Protein AF-A0AAN7K7Y9-F1 (afdb_monomer_lite)

pLDDT: mean 80.51, std 16.88, range [36.09, 97.62]

InterPro domains:
  IPR011989 Armadillo-like helical [G3DSA:1.25.10.10] (48-247)
  IPR016024 Armadillo-type fold [SSF48371] (48-219)

Organism: NCBI:txid236973

Secondary structure (DSSP, 8-state):
-PPPPPPPPP---HHHHHHHHHHHHHHH-HHHHHHHHHHHHHHTTS---SSTHHHHHHHHHHHHHHHHHHHHHHTTS--TTHHHHHHHHHHHHHH-HHHHHHHHHHHSTTHHHHHHHHHHHHHSTTSSS----HHHHHHHHHHHHHHHHHHHHTT----HHHHHHHHHHHHHHHHHHHHHHHHHTTS------------------------------PPPHHHHHHHHHHHHHHHHTT-------GGGGS-PPP-GGGGG--HHHHHHHHHHHTHIIIIIT----HHHHHHHHHH-GGGGGGTSPP-

Structure (mmCIF, N/CA/C/O backbone):
data_AF-A0AAN7K7Y9-F1
#
_entry.id   AF-A0AAN7K7Y9-F1
#
loop_
_atom_site.group_PDB
_atom_site.id
_atom_site.type_symbol
_atom_site.label_atom_id
_atom_site.label_alt_id
_atom_site.label_comp_id
_atom_site.label_asym_id
_atom_site.label_entity_id
_atom_site.label_seq_id
_atom_site.pdbx_PDB_ins_code
_atom_site.Cartn_x
_atom_site.Cartn_y
_atom_site.Cartn_z
_atom_site.occupancy
_atom_site.B_iso_or_equiv
_atom_site.auth_seq_id
_atom_site.auth_comp_id
_atom_site.auth_asym_id
_atom_site.auth_atom_id
_atom_site.pdbx_PDB_model_num
ATOM 1 N N . MET A 1 1 ? 9.671 -6.191 -57.506 1.00 52.69 1 MET A N 1
ATOM 2 C CA . MET A 1 1 ? 8.490 -5.831 -56.696 1.00 52.69 1 MET A CA 1
ATOM 3 C C . MET A 1 1 ? 8.996 -5.012 -55.524 1.00 52.69 1 MET A C 1
ATOM 5 O O . MET A 1 1 ? 9.845 -5.508 -54.799 1.00 52.69 1 MET A O 1
ATOM 9 N N . SER A 1 2 ? 8.591 -3.748 -55.414 1.00 58.75 2 SER A N 1
ATOM 10 C CA . SER A 1 2 ? 8.915 -2.896 -54.264 1.00 58.75 2 SER A CA 1
ATOM 11 C C . SER A 1 2 ? 8.107 -3.363 -53.056 1.00 58.75 2 SER A C 1
ATOM 13 O O . SER A 1 2 ? 6.899 -3.568 -53.189 1.00 58.75 2 SER A O 1
ATOM 15 N N . SER A 1 3 ? 8.762 -3.555 -51.909 1.00 60.03 3 SER A N 1
ATOM 16 C CA . SER A 1 3 ? 8.079 -3.892 -50.657 1.00 60.03 3 SER A CA 1
ATOM 17 C C . SER A 1 3 ? 6.983 -2.866 -50.351 1.00 60.03 3 SER A C 1
ATOM 19 O O . SER A 1 3 ? 7.180 -1.678 -50.629 1.00 60.03 3 SER A O 1
ATOM 21 N N . PRO A 1 4 ? 5.833 -3.299 -49.805 1.00 69.12 4 PRO A N 1
ATOM 22 C CA . PRO A 1 4 ? 4.797 -2.370 -49.388 1.00 69.12 4 PRO A CA 1
ATOM 23 C C . PRO A 1 4 ? 5.375 -1.402 -48.343 1.00 69.12 4 PRO A C 1
ATOM 25 O O . PRO A 1 4 ? 6.224 -1.812 -47.543 1.00 69.12 4 PRO A O 1
ATOM 28 N N . PRO A 1 5 ? 4.960 -0.122 -48.360 1.00 71.38 5 PRO A N 1
ATOM 29 C CA . PRO A 1 5 ? 5.408 0.840 -47.366 1.00 71.38 5 PRO A CA 1
ATOM 30 C C . PRO A 1 5 ? 5.058 0.315 -45.974 1.00 71.38 5 PRO A C 1
ATOM 32 O O . PRO A 1 5 ? 3.972 -0.233 -45.767 1.00 71.38 5 PRO A O 1
ATOM 35 N N . ALA A 1 6 ? 6.000 0.455 -45.040 1.00 68.38 6 ALA A N 1
ATOM 36 C CA . ALA A 1 6 ? 5.774 0.075 -43.655 1.00 68.38 6 ALA A CA 1
ATOM 37 C C . ALA A 1 6 ? 4.497 0.767 -43.140 1.00 68.38 6 ALA A C 1
ATOM 39 O O . ALA A 1 6 ? 4.277 1.941 -43.464 1.00 68.38 6 ALA A O 1
ATOM 40 N N . PRO A 1 7 ? 3.638 0.058 -42.385 1.00 68.69 7 PRO A N 1
ATOM 41 C CA . PRO A 1 7 ? 2.438 0.663 -41.828 1.00 68.69 7 PRO A CA 1
ATOM 42 C C . PRO A 1 7 ? 2.821 1.889 -40.984 1.00 68.69 7 PRO A C 1
ATOM 44 O O . PRO A 1 7 ? 3.873 1.877 -40.337 1.00 68.69 7 PRO A O 1
ATOM 47 N N . PRO A 1 8 ? 2.006 2.959 -40.997 1.00 65.94 8 PRO A N 1
ATOM 48 C CA . PRO A 1 8 ? 2.291 4.149 -40.212 1.00 65.94 8 PRO A CA 1
ATOM 49 C C . PRO A 1 8 ? 2.386 3.763 -38.735 1.00 65.94 8 PRO A C 1
ATOM 51 O O . PRO A 1 8 ? 1.462 3.162 -38.185 1.00 65.94 8 PRO A O 1
ATOM 54 N N . VAL A 1 9 ? 3.516 4.095 -38.109 1.00 59.56 9 VAL A N 1
ATOM 55 C CA . VAL A 1 9 ? 3.714 3.885 -36.673 1.00 59.56 9 VAL A CA 1
ATOM 56 C C . VAL A 1 9 ? 2.636 4.691 -35.939 1.00 59.56 9 VAL A C 1
ATOM 58 O O . VAL A 1 9 ? 2.501 5.891 -36.217 1.00 59.56 9 VAL A O 1
ATOM 61 N N . PRO A 1 10 ? 1.839 4.070 -35.049 1.00 60.28 10 PRO A N 1
ATOM 62 C CA . PRO A 1 10 ? 0.875 4.797 -34.238 1.00 60.28 10 PRO A CA 1
ATOM 63 C C . PRO A 1 10 ? 1.584 5.943 -33.516 1.00 60.28 10 PRO A C 1
ATOM 65 O O . PRO A 1 10 ? 2.658 5.750 -32.946 1.00 60.28 10 PRO A O 1
ATOM 68 N N . ARG A 1 11 ? 1.010 7.148 -33.560 1.00 63.00 11 ARG A N 1
ATOM 69 C CA . ARG A 1 11 ? 1.542 8.283 -32.802 1.00 63.00 11 ARG A CA 1
ATOM 70 C C . ARG A 1 11 ? 1.239 8.046 -31.325 1.00 63.00 11 ARG A C 1
ATOM 72 O O . ARG A 1 11 ? 0.166 8.409 -30.860 1.00 63.00 11 ARG A O 1
ATOM 79 N N . VAL A 1 12 ? 2.166 7.393 -30.635 1.00 66.19 12 VAL A N 1
ATOM 80 C CA . VAL A 1 12 ? 2.152 7.237 -29.177 1.00 66.19 12 VAL A CA 1
ATOM 81 C C . VAL A 1 12 ? 2.257 8.635 -28.568 1.00 66.19 12 VAL A C 1
ATOM 83 O O . VAL A 1 12 ? 3.095 9.434 -28.999 1.00 66.19 12 VAL A O 1
ATOM 86 N N . SER A 1 13 ? 1.379 8.971 -27.621 1.00 78.56 13 SER A N 1
ATOM 87 C CA . SER A 1 13 ? 1.491 10.256 -26.924 1.00 78.56 13 SER A CA 1
ATOM 88 C C . SER A 1 13 ? 2.769 10.274 -26.078 1.00 78.56 13 SER A C 1
ATOM 90 O O . SER A 1 13 ? 3.260 9.227 -25.664 1.00 78.56 13 SER A O 1
ATOM 92 N N . ILE A 1 14 ? 3.325 11.455 -25.791 1.00 82.62 14 ILE A N 1
ATOM 93 C CA . ILE A 1 14 ? 4.521 11.563 -24.929 1.00 82.62 14 ILE A CA 1
ATOM 94 C C . ILE A 1 14 ? 4.261 10.882 -23.577 1.00 82.62 14 ILE A C 1
ATOM 96 O O . ILE A 1 14 ? 5.102 10.142 -23.079 1.00 82.62 14 ILE A O 1
ATOM 100 N N . ILE A 1 15 ? 3.057 11.070 -23.036 1.00 81.19 15 ILE A N 1
ATOM 101 C CA . ILE A 1 15 ? 2.604 10.488 -21.772 1.00 81.19 15 ILE A CA 1
ATOM 102 C C . ILE A 1 15 ? 2.573 8.956 -21.858 1.00 81.19 15 ILE A C 1
ATOM 104 O O . ILE A 1 15 ? 3.110 8.275 -20.987 1.00 81.19 15 ILE A O 1
ATOM 108 N N . GLU A 1 16 ? 2.009 8.398 -22.930 1.00 82.12 16 GLU A N 1
ATOM 109 C CA . GLU A 1 16 ? 1.993 6.951 -23.171 1.00 82.12 16 GLU A CA 1
ATOM 110 C C . GLU A 1 16 ? 3.415 6.385 -23.317 1.00 82.12 16 GLU A C 1
ATOM 112 O O . GLU A 1 16 ? 3.715 5.337 -22.748 1.00 82.12 16 GLU A O 1
ATOM 117 N N . GLY A 1 17 ? 4.313 7.113 -23.989 1.00 86.19 17 GLY A N 1
ATOM 118 C CA . GLY A 1 17 ? 5.729 6.761 -24.101 1.00 86.19 17 GLY A CA 1
ATOM 119 C C . GLY A 1 17 ? 6.448 6.733 -22.750 1.00 86.19 17 GLY A C 1
ATOM 120 O O . GLY A 1 17 ? 7.162 5.774 -22.463 1.00 86.19 17 GLY A O 1
ATOM 121 N N . ILE A 1 18 ? 6.212 7.730 -21.889 1.00 89.31 18 ILE A N 1
ATOM 122 C CA . ILE A 1 18 ? 6.753 7.767 -20.520 1.00 89.31 18 ILE A CA 1
ATOM 123 C C . ILE A 1 18 ? 6.202 6.599 -19.695 1.00 89.31 18 ILE A C 1
ATOM 125 O O . ILE A 1 18 ? 6.961 5.899 -19.030 1.00 89.31 18 ILE A O 1
ATOM 129 N N . GLY A 1 19 ? 4.894 6.339 -19.769 1.00 89.62 19 GLY A N 1
ATOM 130 C CA . GLY A 1 19 ? 4.276 5.220 -19.054 1.00 89.62 19 GLY A CA 1
ATOM 131 C C . GLY A 1 19 ? 4.830 3.859 -19.489 1.00 89.62 19 GLY A C 1
ATOM 132 O O . GLY A 1 19 ? 5.089 2.997 -18.648 1.00 89.62 19 GLY A O 1
ATOM 133 N N . ALA A 1 20 ? 5.072 3.673 -20.789 1.00 90.44 20 ALA A N 1
ATOM 134 C CA . ALA A 1 20 ? 5.718 2.472 -21.311 1.00 90.44 20 ALA A CA 1
ATOM 135 C C . ALA A 1 20 ? 7.169 2.350 -20.822 1.00 90.44 20 ALA A C 1
ATOM 137 O O . ALA A 1 20 ? 7.558 1.285 -20.351 1.00 90.44 20 ALA A O 1
ATOM 138 N N . PHE A 1 21 ? 7.939 3.442 -20.864 1.00 92.88 21 PHE A N 1
ATOM 139 C CA . PHE A 1 21 ? 9.317 3.479 -20.374 1.00 92.88 21 PHE A CA 1
ATOM 140 C C . PHE A 1 21 ? 9.415 3.102 -18.889 1.00 92.88 21 PHE A C 1
ATOM 142 O O . PHE A 1 21 ? 10.194 2.225 -18.533 1.00 92.88 21 PHE A O 1
ATOM 149 N N . ILE A 1 22 ? 8.583 3.703 -18.033 1.00 93.69 22 ILE A N 1
ATOM 150 C CA . ILE A 1 22 ? 8.558 3.409 -16.593 1.00 93.69 22 ILE A CA 1
ATOM 151 C C . ILE A 1 22 ? 8.106 1.969 -16.323 1.00 93.69 22 ILE A C 1
ATOM 153 O O . ILE A 1 22 ? 8.694 1.290 -15.485 1.00 93.69 22 ILE A O 1
ATOM 157 N N . SER A 1 23 ? 7.107 1.466 -17.054 1.00 93.75 23 SER A N 1
ATOM 158 C CA . SER A 1 23 ? 6.674 0.067 -16.920 1.00 93.75 23 SER A CA 1
ATOM 159 C C . SER A 1 23 ? 7.793 -0.911 -17.293 1.00 93.75 23 SER A C 1
ATOM 161 O O . SER A 1 23 ? 8.007 -1.892 -16.585 1.00 93.75 23 SER A O 1
ATOM 163 N N . GLU A 1 24 ? 8.534 -0.637 -18.369 1.00 93.50 24 GLU A N 1
ATOM 164 C CA . GLU A 1 24 ? 9.671 -1.465 -18.786 1.00 93.50 24 GLU A CA 1
ATOM 165 C C . GLU A 1 24 ? 10.832 -1.373 -17.785 1.00 93.50 24 GLU A C 1
ATOM 167 O O . GLU A 1 24 ? 11.446 -2.389 -17.464 1.00 93.50 24 GLU A O 1
ATOM 172 N N . ALA A 1 25 ? 11.092 -0.179 -17.239 1.00 92.88 25 ALA A N 1
ATOM 173 C CA . ALA A 1 25 ? 12.080 0.040 -16.183 1.00 92.88 25 ALA A CA 1
ATOM 174 C C . ALA A 1 25 ? 11.793 -0.832 -14.951 1.00 92.88 25 ALA A C 1
ATOM 176 O O . ALA A 1 25 ? 12.682 -1.534 -14.473 1.00 92.88 25 ALA A O 1
ATOM 177 N N . ILE A 1 26 ? 10.537 -0.856 -14.493 1.00 93.88 26 ILE A N 1
ATOM 178 C CA . ILE A 1 26 ? 10.091 -1.711 -13.382 1.00 93.88 26 ILE A CA 1
ATOM 179 C C . ILE A 1 26 ? 10.240 -3.201 -13.724 1.00 93.88 26 ILE A C 1
ATOM 181 O O . ILE A 1 26 ? 10.622 -3.996 -12.867 1.00 93.88 26 ILE A O 1
ATOM 185 N N . ALA A 1 27 ? 9.912 -3.596 -14.956 1.00 90.75 27 ALA A N 1
ATOM 186 C CA . ALA A 1 27 ? 9.897 -5.001 -15.349 1.00 90.75 27 ALA A CA 1
ATOM 187 C C . ALA A 1 27 ? 11.304 -5.590 -15.541 1.00 90.75 27 ALA A C 1
ATOM 189 O O . ALA A 1 27 ? 11.549 -6.714 -15.112 1.00 90.75 27 ALA A O 1
ATOM 190 N N . GLN A 1 28 ? 12.219 -4.852 -16.176 1.00 86.50 28 GLN A N 1
ATOM 191 C CA . GLN A 1 28 ? 13.482 -5.416 -16.673 1.00 86.50 28 GLN A CA 1
ATOM 192 C C . GLN A 1 28 ? 14.741 -4.900 -15.980 1.00 86.50 28 GLN A C 1
ATOM 194 O O . GLN A 1 28 ? 15.791 -5.526 -16.114 1.00 86.50 28 GLN A O 1
ATOM 199 N N . TYR A 1 29 ? 14.680 -3.759 -15.288 1.00 85.56 29 TYR A N 1
ATOM 200 C CA . TYR A 1 29 ? 15.875 -3.064 -14.806 1.00 85.56 29 TYR A CA 1
ATOM 201 C C . TYR A 1 29 ? 15.850 -2.967 -13.273 1.00 85.56 29 TYR A C 1
ATOM 203 O O . TYR A 1 29 ? 15.291 -2.014 -12.722 1.00 85.56 29 TYR A O 1
ATOM 211 N N . PRO A 1 30 ? 16.458 -3.937 -12.556 1.00 78.88 30 PRO A N 1
ATOM 212 C CA . PRO A 1 30 ? 16.450 -3.978 -11.093 1.00 78.88 30 PRO A CA 1
ATOM 213 C C . PRO A 1 30 ? 16.964 -2.682 -10.454 1.00 78.88 30 PRO A C 1
ATOM 215 O O . PRO A 1 30 ? 16.344 -2.185 -9.519 1.00 78.88 30 PRO A O 1
ATOM 218 N N . SER A 1 31 ? 18.036 -2.106 -11.008 1.00 80.06 31 SER A N 1
ATOM 219 C CA . SER A 1 31 ? 18.648 -0.859 -10.532 1.00 80.06 31 SER A CA 1
ATOM 220 C C . SER A 1 31 ? 17.727 0.356 -10.672 1.00 80.06 31 SER A C 1
ATOM 222 O O . SER A 1 31 ? 17.739 1.237 -9.826 1.00 80.06 31 SER A O 1
ATOM 224 N N . ALA A 1 32 ? 16.861 0.388 -11.688 1.00 85.94 32 ALA A N 1
ATOM 225 C CA . ALA A 1 32 ? 15.910 1.483 -11.896 1.00 85.94 32 ALA A CA 1
ATOM 226 C C . ALA A 1 32 ? 14.544 1.235 -11.233 1.00 85.94 32 ALA A C 1
ATOM 228 O O . ALA A 1 32 ? 13.697 2.129 -11.207 1.00 85.94 32 ALA A O 1
ATOM 229 N N . THR A 1 33 ? 14.296 0.026 -10.714 1.00 88.50 33 THR A N 1
ATOM 230 C CA . THR A 1 33 ? 12.965 -0.405 -10.256 1.00 88.50 33 THR A CA 1
ATOM 231 C C . THR A 1 33 ? 12.437 0.471 -9.126 1.00 88.50 33 THR A C 1
ATOM 233 O O . THR A 1 33 ? 11.259 0.836 -9.143 1.00 88.50 33 THR A O 1
ATOM 236 N N . ARG A 1 34 ? 13.290 0.829 -8.157 1.00 86.12 34 ARG A N 1
ATOM 237 C CA . ARG A 1 34 ? 12.913 1.690 -7.026 1.00 86.12 34 ARG A CA 1
ATOM 238 C C . ARG A 1 34 ? 12.416 3.044 -7.527 1.00 86.12 34 ARG A C 1
ATOM 240 O O . ARG A 1 34 ? 11.254 3.380 -7.313 1.00 86.12 34 ARG A O 1
ATOM 247 N N . ARG A 1 35 ? 13.261 3.765 -8.266 1.00 86.44 35 ARG A N 1
ATOM 248 C CA . ARG A 1 35 ? 12.951 5.095 -8.801 1.00 86.44 35 ARG A CA 1
ATOM 249 C C . ARG A 1 35 ? 11.746 5.084 -9.737 1.00 86.44 35 ARG A C 1
ATOM 251 O O . ARG A 1 35 ? 10.846 5.907 -9.600 1.00 86.44 35 ARG A O 1
ATOM 258 N N . ALA A 1 36 ? 11.682 4.106 -10.639 1.00 90.88 36 ALA A N 1
ATOM 259 C CA . ALA A 1 36 ? 10.560 3.953 -11.556 1.00 90.88 36 ALA A CA 1
ATOM 260 C C . ALA A 1 36 ? 9.235 3.705 -10.813 1.00 90.88 36 ALA A C 1
ATOM 262 O O . ALA A 1 36 ? 8.208 4.264 -11.196 1.00 90.88 36 ALA A O 1
ATOM 263 N N . SER A 1 37 ? 9.260 2.929 -9.724 1.00 89.62 37 SER A N 1
ATOM 264 C CA . SER A 1 37 ? 8.086 2.701 -8.873 1.00 89.62 37 SER A CA 1
ATOM 265 C C . SER A 1 37 ? 7.628 3.985 -8.178 1.00 89.62 37 SER A C 1
ATOM 267 O O . SER A 1 37 ? 6.434 4.275 -8.191 1.00 89.62 37 SER A O 1
ATOM 269 N N . SER A 1 38 ? 8.556 4.796 -7.660 1.00 85.00 38 SER A N 1
ATOM 270 C CA . SER A 1 38 ? 8.235 6.089 -7.037 1.00 85.00 38 SER A CA 1
ATOM 271 C C . SER A 1 38 ? 7.594 7.078 -8.022 1.00 85.00 38 SER A C 1
ATOM 273 O O . SER A 1 38 ? 6.726 7.860 -7.641 1.00 85.00 38 SER A O 1
ATOM 275 N N . CYS A 1 39 ? 7.939 7.018 -9.314 1.00 87.75 39 CYS A N 1
ATOM 276 C CA . CYS A 1 39 ? 7.324 7.871 -10.339 1.00 87.75 39 CYS A CA 1
ATOM 277 C C . CYS A 1 39 ? 5.860 7.511 -10.656 1.00 87.75 39 CYS A C 1
ATOM 279 O O . CYS A 1 39 ? 5.134 8.338 -11.215 1.00 87.75 39 CYS A O 1
ATOM 281 N N . VAL A 1 40 ? 5.402 6.295 -10.326 1.00 89.44 40 VAL A N 1
ATOM 282 C CA . VAL A 1 40 ? 4.030 5.843 -10.627 1.00 89.44 40 VAL A CA 1
ATOM 283 C C . VAL A 1 40 ? 2.995 6.751 -9.963 1.00 89.44 40 VAL A C 1
ATOM 285 O O . VAL A 1 40 ? 1.977 7.067 -10.579 1.00 89.44 40 VAL A O 1
ATOM 288 N N . HIS A 1 41 ? 3.270 7.210 -8.741 1.00 84.25 41 HIS A N 1
ATOM 289 C CA . HIS A 1 41 ? 2.378 8.071 -7.961 1.00 84.25 41 HIS A CA 1
ATOM 290 C C . HIS A 1 41 ? 2.047 9.375 -8.702 1.00 84.25 41 HIS A C 1
ATOM 292 O O . HIS A 1 41 ? 0.877 9.723 -8.862 1.00 84.25 41 HIS A O 1
ATOM 298 N N . MET A 1 42 ? 3.075 10.031 -9.243 1.00 80.94 42 MET A N 1
ATOM 299 C CA . MET A 1 42 ? 2.958 11.270 -10.010 1.00 80.94 42 MET A CA 1
ATOM 300 C C . MET A 1 42 ? 2.282 11.047 -11.371 1.00 80.94 42 MET A C 1
ATOM 302 O O . MET A 1 42 ? 1.386 11.797 -11.764 1.00 80.94 42 MET A O 1
ATOM 306 N N . LEU A 1 43 ? 2.678 9.997 -12.100 1.00 82.00 43 LEU A N 1
ATOM 307 C CA . LEU A 1 43 ? 2.201 9.758 -13.468 1.00 82.00 43 LEU A CA 1
ATOM 308 C C . LEU A 1 43 ? 0.730 9.356 -13.540 1.00 82.00 43 LEU A C 1
ATOM 310 O O . LEU A 1 43 ? 0.059 9.686 -14.516 1.00 82.00 43 LEU A O 1
ATOM 314 N N . LEU A 1 44 ? 0.210 8.695 -12.505 1.00 80.12 44 LEU A N 1
ATOM 315 C CA . LEU A 1 44 ? -1.217 8.386 -12.405 1.00 80.12 44 LEU A CA 1
ATOM 316 C C . LEU A 1 44 ? -2.101 9.632 -12.260 1.00 80.12 44 LEU A C 1
ATOM 318 O O . LEU A 1 44 ? -3.319 9.520 -12.399 1.00 80.12 44 LEU A O 1
ATOM 322 N N . TYR A 1 45 ? -1.508 10.800 -11.997 1.00 71.25 45 TYR A N 1
ATOM 323 C CA . TYR A 1 45 ? -2.230 12.027 -11.683 1.00 71.25 45 TYR A CA 1
ATOM 324 C C . TYR A 1 45 ? -1.973 13.198 -12.648 1.00 71.25 45 TYR A C 1
ATOM 326 O O . TYR A 1 45 ? -2.474 14.299 -12.417 1.00 71.25 45 TYR A O 1
ATOM 334 N N . MET A 1 46 ? -1.251 13.009 -13.758 1.00 66.81 46 MET A N 1
ATOM 335 C CA . MET A 1 46 ? -1.111 14.098 -14.734 1.00 66.81 46 MET A CA 1
ATOM 336 C C . MET A 1 46 ? -2.499 14.621 -15.177 1.00 66.81 46 MET A C 1
ATOM 338 O O . MET A 1 46 ? -3.361 13.803 -15.511 1.00 66.81 46 MET A O 1
ATOM 342 N N . PRO A 1 47 ? -2.757 15.951 -15.137 1.00 54.31 47 PRO A N 1
ATOM 343 C CA . PRO A 1 47 ? -4.088 16.505 -15.367 1.00 54.31 47 PRO A CA 1
ATOM 344 C C . PRO A 1 47 ? -4.660 16.053 -16.712 1.00 54.31 47 PRO A C 1
ATOM 346 O O . PRO A 1 47 ? -4.106 16.366 -17.762 1.00 54.31 47 PRO A O 1
ATOM 349 N N . ASN A 1 48 ? -5.782 15.333 -16.664 1.00 52.28 48 ASN A N 1
ATOM 350 C CA . ASN A 1 48 ? -6.485 14.848 -17.849 1.00 52.28 48 ASN A CA 1
ATOM 351 C C . ASN A 1 48 ? -7.136 16.027 -18.585 1.00 52.28 48 ASN A C 1
ATOM 353 O O . ASN A 1 48 ? -8.206 16.502 -18.188 1.00 52.28 48 ASN A O 1
ATOM 357 N N . TYR A 1 49 ? -6.531 16.480 -19.680 1.00 46.00 49 TYR A N 1
ATOM 358 C CA . TYR A 1 49 ? -7.149 17.449 -20.581 1.00 46.00 49 TYR A CA 1
ATOM 359 C C . TYR A 1 49 ? -7.874 16.684 -21.701 1.00 46.00 49 TYR A C 1
ATOM 361 O O . TYR A 1 49 ? -7.378 16.537 -22.812 1.00 46.00 49 TYR A O 1
ATOM 369 N N . GLY A 1 50 ? -9.095 16.205 -21.430 1.00 54.03 50 GLY A N 1
ATOM 370 C CA . GLY A 1 50 ? -9.969 15.591 -22.444 1.00 54.03 50 GLY A CA 1
ATOM 371 C C . GLY A 1 50 ? -10.057 14.064 -22.371 1.00 54.03 50 GLY A C 1
ATOM 372 O O . GLY A 1 50 ? -9.996 13.509 -21.281 1.00 54.03 50 GLY A O 1
ATOM 373 N N . SER A 1 51 ? -10.275 13.385 -23.511 1.00 47.38 51 SER A N 1
ATOM 374 C CA . SER A 1 51 ? -10.605 11.945 -23.687 1.00 47.38 51 SER A CA 1
ATOM 375 C C . SER A 1 51 ? -9.551 10.927 -23.184 1.00 47.38 51 SER A C 1
ATOM 377 O O . SER A 1 51 ? -9.470 9.802 -23.668 1.00 47.38 51 SER A O 1
ATOM 379 N N . GLU A 1 52 ? -8.743 11.322 -22.207 1.00 54.38 52 GLU A N 1
ATOM 380 C CA . GLU A 1 52 ? -7.565 10.669 -21.639 1.00 54.38 52 GLU A CA 1
ATOM 381 C C . GLU A 1 52 ? -7.884 9.787 -20.420 1.00 54.38 52 GLU A C 1
ATOM 383 O O . GLU A 1 52 ? -6.996 9.127 -19.885 1.00 54.38 52 GLU A O 1
ATOM 388 N N . SER A 1 53 ? -9.159 9.672 -20.020 1.00 61.06 53 SER A N 1
ATOM 389 C CA . SER A 1 53 ? -9.561 8.735 -18.955 1.00 61.06 53 SER A CA 1
ATOM 390 C C . SER A 1 53 ? -9.194 7.283 -19.300 1.00 61.06 53 SER A C 1
ATOM 392 O O . SER A 1 53 ? -8.861 6.504 -18.410 1.00 61.06 53 SER A O 1
ATOM 394 N N . GLU A 1 54 ? -9.197 6.909 -20.585 1.00 72.50 54 GLU A N 1
ATOM 395 C CA . GLU A 1 54 ? -8.713 5.596 -21.025 1.00 72.50 54 GLU A CA 1
ATOM 396 C C . GLU A 1 54 ? -7.191 5.454 -20.913 1.00 72.50 54 GLU A C 1
ATOM 398 O O . GLU A 1 54 ? -6.697 4.347 -20.692 1.00 72.50 54 GLU A O 1
ATOM 403 N N . LEU A 1 55 ? -6.439 6.546 -21.081 1.00 77.00 55 LEU A N 1
ATOM 404 C CA . LEU A 1 55 ? -4.980 6.531 -21.012 1.00 77.00 55 LEU A CA 1
ATOM 405 C C . LEU A 1 55 ? -4.516 6.292 -19.574 1.00 77.00 55 LEU A C 1
ATOM 407 O O . LEU A 1 55 ? -3.706 5.394 -19.353 1.00 77.00 55 LEU A O 1
ATOM 411 N N . GLY A 1 56 ? -5.100 7.002 -18.603 1.00 79.38 56 GLY A N 1
ATOM 412 C CA . GLY A 1 56 ? -4.798 6.800 -17.183 1.00 79.38 56 GLY A CA 1
ATOM 413 C C . GLY A 1 56 ? -5.088 5.368 -16.719 1.00 79.38 56 GLY A C 1
ATOM 414 O O . GLY A 1 56 ? -4.273 4.758 -16.027 1.00 79.38 56 GLY A O 1
ATOM 415 N N . VAL A 1 57 ? -6.201 4.778 -17.177 1.00 84.94 57 VAL A N 1
ATOM 416 C CA . VAL A 1 57 ? -6.501 3.358 -16.928 1.00 84.94 57 VAL A CA 1
ATOM 417 C C . VAL A 1 57 ? -5.435 2.464 -17.566 1.00 84.94 57 VAL A C 1
ATOM 419 O O . VAL A 1 57 ? -4.868 1.614 -16.886 1.00 84.94 57 VAL A O 1
ATOM 422 N N . LYS A 1 58 ? -5.119 2.642 -18.856 1.00 87.19 58 LYS A N 1
ATOM 423 C CA . LYS A 1 58 ? -4.119 1.813 -19.558 1.00 87.19 58 LYS A CA 1
ATOM 424 C C . LYS A 1 58 ? -2.750 1.865 -18.879 1.00 87.19 58 LYS A C 1
ATOM 426 O O . LYS A 1 58 ? -2.141 0.814 -18.692 1.00 87.19 58 LYS A O 1
ATOM 431 N N . GLN A 1 59 ? -2.301 3.052 -18.479 1.00 88.12 59 GLN A N 1
ATOM 432 C CA . GLN A 1 59 ? -1.034 3.243 -17.775 1.00 88.12 59 GLN A CA 1
ATOM 433 C C . GLN A 1 59 ? -1.045 2.588 -16.399 1.00 88.12 59 GLN A C 1
ATOM 435 O O . GLN A 1 59 ? -0.145 1.813 -16.098 1.00 88.12 59 GLN A O 1
ATOM 440 N N . SER A 1 60 ? -2.097 2.802 -15.604 1.00 90.12 60 SER A N 1
ATOM 441 C CA . SER A 1 60 ? -2.239 2.139 -14.306 1.00 90.12 60 SER A CA 1
ATOM 442 C C . SER A 1 60 ? -2.169 0.618 -14.418 1.00 90.12 60 SER A C 1
ATOM 444 O O . SER A 1 60 ? -1.491 -0.044 -13.633 1.00 90.12 60 SER A O 1
ATOM 446 N N . LEU A 1 61 ? -2.807 0.050 -15.441 1.00 92.00 61 LEU A N 1
ATOM 447 C CA . LEU A 1 61 ? -2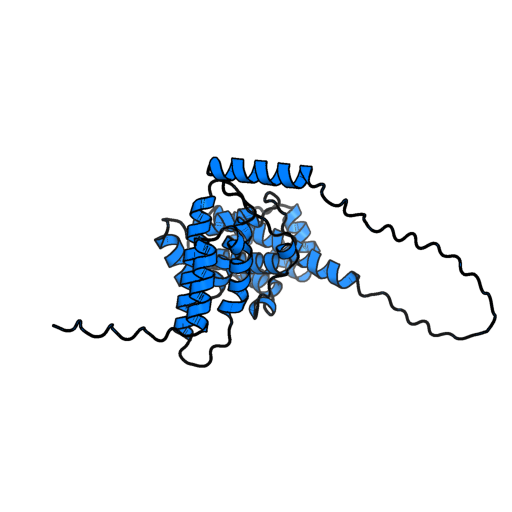.751 -1.385 -15.693 1.00 92.00 61 LEU A CA 1
ATOM 448 C C . LEU A 1 61 ? -1.373 -1.854 -16.169 1.00 92.00 61 LEU A C 1
ATOM 450 O O . LEU A 1 61 ? -0.983 -2.973 -15.838 1.00 92.00 61 LEU A O 1
ATOM 454 N N . ALA A 1 62 ? -0.639 -1.038 -16.927 1.00 93.56 62 ALA A N 1
ATOM 455 C CA . 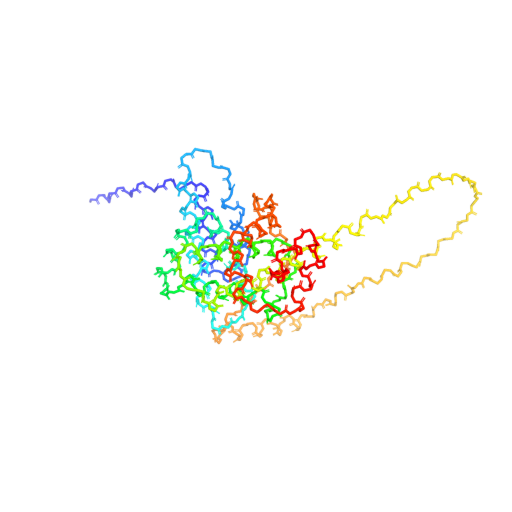ALA A 1 62 ? 0.731 -1.342 -17.335 1.00 93.56 62 ALA A CA 1
ATOM 456 C C . ALA A 1 62 ? 1.686 -1.340 -16.130 1.00 93.56 62 ALA A C 1
ATOM 458 O O . ALA A 1 62 ? 2.363 -2.344 -15.902 1.00 93.56 62 ALA A O 1
ATOM 459 N N . PHE A 1 63 ? 1.642 -0.293 -15.300 1.00 95.31 63 PHE A N 1
ATOM 460 C CA . PHE A 1 63 ? 2.431 -0.192 -14.070 1.00 95.31 63 PHE A CA 1
ATOM 461 C C . PHE A 1 63 ? 2.129 -1.340 -13.111 1.00 95.31 63 PHE A C 1
ATOM 463 O O . PHE A 1 63 ? 3.042 -2.010 -12.639 1.00 95.31 63 PHE A O 1
ATOM 470 N N . CYS A 1 64 ? 0.845 -1.623 -12.871 1.00 96.38 64 CYS A N 1
ATOM 471 C CA . CYS A 1 64 ? 0.436 -2.705 -11.985 1.00 96.38 64 CYS A CA 1
ATOM 472 C C . CYS A 1 64 ? 0.918 -4.075 -12.487 1.00 96.38 64 CYS A C 1
ATOM 474 O O . CYS A 1 64 ? 1.419 -4.872 -11.695 1.00 96.38 64 CYS A O 1
ATOM 476 N N . ARG A 1 65 ? 0.827 -4.345 -13.800 1.00 96.56 65 ARG A N 1
ATOM 477 C CA . ARG A 1 65 ? 1.362 -5.584 -14.392 1.00 96.56 65 ARG A CA 1
ATOM 478 C C . ARG A 1 65 ? 2.865 -5.696 -14.209 1.00 96.56 65 ARG A C 1
ATOM 480 O O . ARG A 1 65 ? 3.321 -6.753 -13.778 1.00 96.56 65 ARG A O 1
ATOM 487 N N . ALA A 1 66 ? 3.608 -4.645 -14.547 1.00 96.62 66 ALA A N 1
ATOM 488 C CA . ALA A 1 66 ? 5.060 -4.637 -14.434 1.00 96.62 66 ALA A CA 1
ATOM 489 C C . ALA A 1 66 ? 5.490 -4.863 -12.980 1.00 96.62 66 ALA A C 1
ATOM 491 O O . ALA A 1 66 ? 6.239 -5.796 -12.696 1.00 96.62 66 ALA A O 1
ATOM 492 N N . ALA A 1 67 ? 4.928 -4.085 -12.052 1.00 96.81 67 ALA A N 1
ATOM 493 C CA . ALA A 1 67 ? 5.273 -4.158 -10.641 1.00 96.81 67 ALA A CA 1
ATOM 494 C C . ALA A 1 67 ? 4.918 -5.514 -10.017 1.00 96.81 67 ALA A C 1
ATOM 496 O O . ALA A 1 67 ? 5.726 -6.088 -9.290 1.00 96.81 67 ALA A O 1
ATOM 497 N N . PHE A 1 68 ? 3.739 -6.066 -10.324 1.00 97.19 68 PHE A N 1
ATOM 498 C CA . PHE A 1 68 ? 3.336 -7.355 -9.762 1.00 97.19 68 PHE A CA 1
ATOM 499 C C . PHE A 1 68 ? 4.116 -8.528 -10.356 1.00 97.19 68 PHE A C 1
ATOM 501 O O . PHE A 1 68 ? 4.502 -9.426 -9.613 1.00 97.19 68 PHE A O 1
ATOM 508 N N . SER A 1 69 ? 4.398 -8.507 -11.662 1.00 94.94 69 SER A N 1
ATOM 509 C CA . SER A 1 69 ? 5.231 -9.542 -12.295 1.00 94.94 69 SER A CA 1
ATOM 510 C C . SER A 1 69 ? 6.632 -9.535 -11.688 1.00 94.94 69 SER A C 1
ATOM 512 O O . SER A 1 69 ? 7.139 -10.579 -11.286 1.00 94.94 69 SER A O 1
ATOM 514 N N . ARG A 1 70 ? 7.214 -8.342 -11.511 1.00 93.44 70 ARG A N 1
ATOM 515 C CA . ARG A 1 70 ? 8.525 -8.199 -10.880 1.00 93.44 70 ARG A CA 1
ATOM 516 C C . ARG A 1 70 ? 8.519 -8.658 -9.424 1.00 93.44 70 ARG A C 1
ATOM 518 O O . ARG A 1 70 ? 9.414 -9.387 -9.009 1.00 93.44 70 ARG A O 1
ATOM 525 N N . PHE A 1 71 ? 7.495 -8.282 -8.657 1.00 94.75 71 PHE A N 1
ATOM 526 C CA . PHE A 1 71 ? 7.314 -8.762 -7.288 1.00 94.75 71 PHE A CA 1
ATOM 527 C C . PHE A 1 71 ? 7.232 -10.295 -7.239 1.00 94.75 71 PHE A C 1
ATOM 529 O O . PHE A 1 71 ? 7.906 -10.914 -6.421 1.00 94.75 71 PHE A O 1
ATOM 536 N N . GLN A 1 72 ? 6.476 -10.919 -8.146 1.00 93.62 72 GLN A N 1
ATOM 537 C CA . GLN A 1 72 ? 6.320 -12.372 -8.217 1.00 93.62 72 GLN A CA 1
ATOM 538 C C . GLN A 1 72 ? 7.652 -13.101 -8.451 1.00 93.62 72 GLN A C 1
ATOM 540 O O . GLN A 1 72 ? 7.857 -14.181 -7.892 1.00 93.62 72 GLN A O 1
ATOM 545 N N . GLU A 1 73 ? 8.557 -12.523 -9.243 1.00 91.38 73 GLU A N 1
ATOM 546 C CA . GLU A 1 73 ? 9.897 -13.074 -9.488 1.00 91.38 73 GLU A CA 1
ATOM 547 C C . GLU A 1 73 ? 10.770 -13.071 -8.227 1.00 91.38 73 GLU A C 1
ATOM 549 O O . GLU A 1 73 ? 11.557 -13.993 -8.022 1.00 91.38 73 GLU A O 1
ATOM 554 N N . ILE A 1 74 ? 10.619 -12.059 -7.366 1.00 90.56 74 ILE A N 1
ATOM 555 C CA . ILE A 1 74 ? 11.459 -11.867 -6.172 1.00 90.56 74 ILE A CA 1
ATOM 556 C C . ILE A 1 74 ? 10.765 -12.257 -4.856 1.00 90.56 74 ILE A C 1
ATOM 558 O O . ILE A 1 74 ? 11.375 -12.183 -3.790 1.00 90.56 74 ILE A O 1
ATOM 562 N N . GLN A 1 75 ? 9.508 -12.711 -4.897 1.00 90.38 75 GLN A N 1
ATOM 563 C CA . GLN A 1 75 ? 8.681 -12.949 -3.703 1.00 90.38 75 GLN A CA 1
ATOM 564 C C . GLN A 1 75 ? 9.203 -14.053 -2.767 1.00 90.38 75 GLN A C 1
ATOM 566 O O . GLN A 1 75 ? 8.747 -14.175 -1.632 1.00 90.38 75 GLN A O 1
ATOM 571 N N . THR A 1 76 ? 10.130 -14.901 -3.221 1.00 87.56 76 THR A N 1
ATOM 572 C CA . THR A 1 76 ? 10.661 -16.002 -2.402 1.00 87.56 76 THR A CA 1
ATOM 573 C C . THR A 1 76 ? 11.539 -15.513 -1.257 1.00 87.56 76 THR A C 1
ATOM 575 O O . THR A 1 76 ? 11.731 -16.241 -0.285 1.00 87.56 76 THR A O 1
ATOM 578 N N . LYS A 1 77 ? 12.099 -14.303 -1.371 1.00 85.69 77 LYS A N 1
ATOM 579 C CA . LYS A 1 77 ? 12.954 -13.708 -0.348 1.00 85.69 77 LYS A CA 1
ATOM 580 C C . LYS A 1 77 ? 12.642 -12.214 -0.212 1.00 85.69 77 LYS A C 1
ATOM 582 O O . LYS A 1 77 ? 12.767 -11.504 -1.207 1.00 85.69 77 LYS A O 1
ATOM 587 N N . PRO A 1 78 ? 12.289 -11.733 0.994 1.00 83.69 78 PRO A N 1
ATOM 588 C CA . PRO A 1 78 ? 12.146 -10.306 1.258 1.00 83.69 78 PRO A CA 1
ATOM 589 C C . PRO A 1 78 ? 13.376 -9.525 0.803 1.00 83.69 78 PRO A C 1
ATOM 591 O O . PRO A 1 78 ? 14.508 -9.920 1.100 1.00 83.69 78 PRO A O 1
ATOM 594 N N . SER A 1 79 ? 13.144 -8.441 0.071 1.00 85.75 79 SER A N 1
ATOM 595 C CA . SER A 1 79 ? 14.188 -7.554 -0.431 1.00 85.75 79 SER A CA 1
ATOM 596 C C . SER A 1 79 ? 13.728 -6.101 -0.392 1.00 85.75 79 SER A C 1
ATOM 598 O O . SER A 1 79 ? 12.531 -5.830 -0.251 1.00 85.75 79 SER A O 1
ATOM 600 N N . THR A 1 80 ? 14.662 -5.159 -0.529 1.00 84.69 80 THR A N 1
ATOM 601 C CA . THR A 1 80 ? 14.353 -3.727 -0.397 1.00 84.69 80 THR A CA 1
ATOM 602 C C . THR A 1 80 ? 13.403 -3.240 -1.494 1.00 84.69 80 THR A C 1
ATOM 604 O O . THR A 1 80 ? 12.657 -2.284 -1.290 1.00 84.69 80 THR A O 1
ATOM 607 N N . LEU A 1 81 ? 13.354 -3.943 -2.633 1.00 88.00 81 LEU A N 1
ATOM 608 C CA . LEU A 1 81 ? 12.456 -3.650 -3.749 1.00 88.00 81 LEU A CA 1
ATOM 609 C C . LEU A 1 81 ? 10.990 -4.022 -3.489 1.00 88.00 81 LEU A C 1
ATOM 611 O O . LEU A 1 81 ? 10.112 -3.552 -4.213 1.00 88.00 81 LEU A O 1
ATOM 615 N N . TRP A 1 82 ? 10.681 -4.830 -2.469 1.00 92.19 82 TRP A N 1
ATOM 616 C CA . TRP A 1 82 ? 9.292 -5.213 -2.191 1.00 92.19 82 TRP A CA 1
ATOM 617 C C . TRP A 1 82 ? 8.424 -3.995 -1.891 1.00 92.19 82 TRP A C 1
ATOM 619 O O . TRP A 1 82 ? 7.356 -3.849 -2.479 1.00 92.19 82 TRP A O 1
ATOM 629 N N . ARG A 1 83 ? 8.884 -3.104 -1.006 1.00 91.81 83 ARG A N 1
ATOM 630 C CA . ARG A 1 83 ? 8.129 -1.902 -0.639 1.00 91.81 83 ARG A CA 1
ATOM 631 C C . ARG A 1 83 ? 7.792 -1.030 -1.859 1.00 91.81 83 ARG A C 1
ATOM 633 O O . ARG A 1 83 ? 6.599 -0.857 -2.098 1.00 91.81 83 ARG A O 1
ATOM 640 N N . PRO A 1 84 ? 8.755 -0.533 -2.663 1.00 91.81 84 PRO A N 1
ATOM 641 C CA . PRO A 1 84 ? 8.435 0.328 -3.801 1.00 91.81 84 PRO A CA 1
ATOM 642 C C . PRO A 1 84 ? 7.498 -0.350 -4.813 1.00 91.81 84 PRO A C 1
ATOM 644 O O . PRO A 1 84 ? 6.530 0.268 -5.252 1.00 91.81 84 PRO A O 1
ATOM 647 N N . LEU A 1 85 ? 7.692 -1.640 -5.114 1.00 95.00 85 LEU A N 1
ATOM 648 C CA . LEU A 1 85 ? 6.804 -2.383 -6.018 1.00 95.00 85 LEU A CA 1
ATOM 649 C C . LEU A 1 85 ? 5.366 -2.473 -5.480 1.00 95.00 85 LEU A C 1
ATOM 651 O O . LEU A 1 85 ? 4.400 -2.221 -6.204 1.00 95.00 85 LEU A O 1
ATOM 655 N N . LEU A 1 86 ? 5.208 -2.821 -4.200 1.00 96.31 86 LEU A N 1
ATOM 656 C CA . LEU A 1 86 ? 3.896 -2.959 -3.564 1.00 96.31 86 LEU A CA 1
ATOM 657 C C . LEU A 1 86 ? 3.182 -1.608 -3.419 1.00 96.31 86 LEU A C 1
ATOM 659 O O . LEU A 1 86 ? 1.955 -1.557 -3.557 1.00 96.31 86 LEU A O 1
ATOM 663 N N . LEU A 1 87 ? 3.920 -0.517 -3.192 1.00 94.88 87 LEU A N 1
ATOM 664 C CA . LEU A 1 87 ? 3.378 0.843 -3.152 1.00 94.88 87 LEU A CA 1
ATOM 665 C C . LEU A 1 87 ? 2.968 1.346 -4.542 1.00 94.88 87 LEU A C 1
ATOM 667 O O . LEU A 1 87 ? 1.885 1.916 -4.679 1.00 94.88 87 LEU A O 1
ATOM 671 N N . ALA A 1 88 ? 3.732 1.044 -5.596 1.00 95.25 88 ALA A N 1
ATOM 672 C CA . ALA A 1 88 ? 3.327 1.346 -6.971 1.00 95.25 88 ALA A CA 1
ATOM 673 C C . ALA A 1 88 ? 1.998 0.657 -7.343 1.00 95.25 88 ALA A C 1
ATOM 675 O O . ALA A 1 88 ? 1.089 1.284 -7.902 1.00 95.25 88 ALA A O 1
ATOM 676 N N . ILE A 1 89 ? 1.835 -0.621 -6.969 1.00 97.12 89 ILE A N 1
ATOM 677 C CA . ILE A 1 89 ? 0.557 -1.340 -7.117 1.00 97.12 89 ILE A CA 1
ATOM 678 C C . ILE A 1 89 ? -0.536 -0.674 -6.272 1.00 97.12 89 ILE A C 1
ATOM 680 O O . ILE A 1 89 ? -1.663 -0.527 -6.746 1.00 97.12 89 ILE A O 1
ATOM 684 N N . SER A 1 90 ? -0.212 -0.237 -5.052 1.00 96.50 90 SER A N 1
ATOM 685 C CA . SER A 1 90 ? -1.157 0.436 -4.153 1.00 96.50 90 SER A CA 1
ATOM 686 C C . SER A 1 90 ? -1.734 1.706 -4.770 1.00 96.50 90 SER A C 1
ATOM 688 O O . SER A 1 90 ? -2.946 1.901 -4.732 1.00 96.50 90 SER A O 1
ATOM 690 N N . SER A 1 91 ? -0.920 2.532 -5.424 1.00 94.12 91 SER A N 1
ATOM 691 C CA . SER A 1 91 ? -1.435 3.725 -6.107 1.00 94.12 91 SER A CA 1
ATOM 692 C C . SER A 1 91 ? -2.298 3.405 -7.313 1.00 94.12 91 SER A C 1
ATOM 694 O O . SER A 1 91 ? -3.337 4.040 -7.502 1.00 94.12 91 SER A O 1
ATOM 696 N N . CYS A 1 92 ? -1.939 2.376 -8.082 1.00 94.88 92 CYS A N 1
ATOM 697 C CA . CYS A 1 92 ? -2.811 1.876 -9.142 1.00 94.88 92 CYS A CA 1
ATOM 698 C C . CYS A 1 92 ? -4.161 1.413 -8.572 1.00 94.88 92 CYS A C 1
ATOM 700 O O . CYS A 1 92 ? -5.216 1.741 -9.116 1.00 94.88 92 CYS A O 1
ATOM 702 N N . TYR A 1 93 ? -4.134 0.680 -7.456 1.00 95.88 93 TYR A N 1
ATOM 703 C CA . TYR A 1 93 ? -5.321 0.143 -6.794 1.00 95.88 93 TYR A CA 1
ATOM 704 C C . TYR A 1 93 ? -6.228 1.238 -6.228 1.00 95.88 93 TYR A C 1
ATOM 706 O O . TYR A 1 93 ? -7.447 1.142 -6.348 1.00 95.88 93 TYR A O 1
ATOM 714 N N . LEU A 1 94 ? -5.656 2.299 -5.654 1.00 93.44 94 LEU A N 1
ATOM 715 C CA . LEU A 1 94 ? -6.423 3.443 -5.157 1.00 93.44 94 LEU A CA 1
ATOM 716 C C . LEU A 1 94 ? -7.156 4.185 -6.284 1.00 93.44 94 LEU A C 1
ATOM 718 O O . LEU A 1 94 ? -8.261 4.676 -6.059 1.00 93.44 94 LEU A O 1
ATOM 722 N N . CYS A 1 95 ? -6.586 4.216 -7.493 1.00 90.00 95 CYS A N 1
ATOM 723 C CA . CYS A 1 95 ? -7.220 4.833 -8.658 1.00 90.00 95 CYS A CA 1
ATOM 724 C C . CYS A 1 95 ? -8.269 3.917 -9.316 1.00 90.00 95 CYS A C 1
ATOM 726 O O . CYS A 1 95 ? -9.366 4.367 -9.644 1.00 90.00 95 CYS A O 1
ATOM 728 N N . TYR A 1 96 ? -7.946 2.632 -9.510 1.00 91.88 96 TYR A N 1
ATOM 729 C CA . TYR A 1 96 ? -8.760 1.689 -10.291 1.00 91.88 96 TYR A CA 1
ATOM 730 C C . TYR A 1 96 ? -8.859 0.302 -9.619 1.00 91.88 96 TYR A C 1
ATOM 732 O O . TYR A 1 96 ? -8.349 -0.688 -10.157 1.00 91.88 96 TYR A O 1
ATOM 740 N N . PRO A 1 97 ? -9.542 0.184 -8.463 1.00 93.44 97 PRO A N 1
ATOM 741 C CA . PRO A 1 97 ? -9.476 -1.006 -7.612 1.00 93.44 97 PRO A CA 1
ATOM 742 C C . PRO A 1 97 ? -9.960 -2.280 -8.308 1.00 93.44 97 PRO A C 1
ATOM 744 O O . PRO A 1 97 ? -9.263 -3.289 -8.295 1.00 93.44 97 PRO A O 1
ATOM 747 N N . GLU A 1 98 ? -11.110 -2.233 -8.986 1.00 93.81 98 GLU A N 1
ATOM 748 C CA . GLU A 1 98 ? -11.694 -3.404 -9.659 1.00 93.81 98 GLU A CA 1
ATOM 749 C C . GLU A 1 98 ? -10.806 -3.936 -10.789 1.00 93.81 98 GLU A C 1
ATOM 751 O O . GLU A 1 98 ? -10.633 -5.146 -10.952 1.00 93.81 98 GLU A O 1
ATOM 756 N N . MET A 1 99 ? -10.205 -3.026 -11.557 1.00 93.62 99 MET A N 1
ATOM 757 C CA . MET A 1 99 ? -9.343 -3.391 -12.676 1.00 93.62 99 MET A CA 1
ATOM 758 C C . MET A 1 99 ? -8.010 -3.959 -12.188 1.00 93.62 99 MET A C 1
ATOM 760 O O . MET A 1 99 ? -7.506 -4.919 -12.774 1.00 93.62 99 MET A O 1
ATOM 764 N N . VAL A 1 100 ? -7.464 -3.415 -11.096 1.00 96.12 100 VAL A N 1
ATOM 765 C CA . VAL A 1 100 ? -6.261 -3.946 -10.448 1.00 96.12 100 VAL A CA 1
ATOM 766 C C . VAL A 1 100 ? -6.536 -5.306 -9.800 1.00 96.12 100 VAL A C 1
ATOM 768 O O . VAL A 1 100 ? -5.785 -6.248 -10.025 1.00 96.12 100 VAL A O 1
ATOM 771 N N . GLU A 1 101 ? -7.652 -5.491 -9.093 1.00 95.38 101 GLU A N 1
ATOM 772 C CA . GLU A 1 101 ? -8.051 -6.815 -8.589 1.00 95.38 101 GLU A CA 1
ATOM 773 C C . GLU A 1 101 ? -8.104 -7.853 -9.719 1.00 95.38 101 GLU A C 1
ATOM 775 O O . GLU A 1 101 ? -7.578 -8.962 -9.589 1.00 95.38 101 GLU A O 1
ATOM 780 N N . HIS A 1 102 ? -8.712 -7.487 -10.851 1.00 95.25 102 HIS A N 1
ATOM 781 C CA . HIS A 1 102 ? -8.788 -8.358 -12.016 1.00 95.25 102 HIS A CA 1
ATOM 782 C C . HIS A 1 102 ? -7.401 -8.680 -12.590 1.00 95.25 102 HIS A C 1
ATOM 784 O O . HIS A 1 102 ? -7.127 -9.835 -12.914 1.00 95.25 102 HIS A O 1
ATOM 790 N N . ILE A 1 103 ? -6.514 -7.687 -12.709 1.00 95.50 103 ILE A N 1
ATOM 791 C CA . ILE A 1 103 ? -5.196 -7.873 -13.324 1.00 95.50 103 ILE A CA 1
ATOM 792 C C . ILE A 1 103 ? -4.281 -8.750 -12.472 1.00 95.50 103 ILE A C 1
ATOM 794 O O . ILE A 1 103 ? -3.637 -9.645 -13.015 1.00 95.50 103 ILE A O 1
ATOM 798 N N . LEU A 1 104 ? -4.285 -8.551 -11.151 1.00 97.00 104 LEU A N 1
ATOM 799 C CA . LEU A 1 104 ? -3.481 -9.334 -10.216 1.00 97.00 104 LEU A CA 1
ATOM 800 C C . LEU A 1 104 ? -3.911 -10.802 -10.246 1.00 97.00 104 LEU A C 1
ATOM 802 O O . LEU A 1 104 ? -3.076 -11.691 -10.392 1.00 97.00 104 LEU A O 1
ATOM 806 N N . ASN A 1 105 ? -5.223 -11.052 -10.205 1.00 96.06 105 ASN A N 1
ATOM 807 C CA . ASN A 1 105 ? -5.767 -12.408 -10.273 1.00 96.06 105 ASN A CA 1
ATOM 808 C C . ASN A 1 105 ? -5.604 -13.065 -11.653 1.00 96.06 105 ASN A C 1
ATOM 810 O O . ASN A 1 105 ? -5.619 -14.289 -11.756 1.00 96.06 105 ASN A O 1
ATOM 814 N N . LYS A 1 106 ? -5.457 -12.268 -12.720 1.00 95.44 106 LYS A N 1
ATOM 815 C CA . LYS A 1 106 ? -5.160 -12.772 -14.065 1.00 95.44 106 LYS A CA 1
ATOM 816 C C . LYS A 1 106 ? -3.706 -13.230 -14.198 1.00 95.44 106 LYS A C 1
ATOM 818 O O . LYS A 1 106 ? -3.455 -14.189 -14.921 1.00 95.44 106 LYS A O 1
ATOM 823 N N . ILE A 1 107 ? -2.766 -12.529 -13.562 1.00 93.81 107 ILE A N 1
ATOM 824 C CA . ILE A 1 107 ? -1.341 -12.897 -13.578 1.00 93.81 107 ILE A CA 1
ATOM 825 C C . ILE A 1 107 ? -1.124 -14.167 -12.755 1.00 93.81 107 ILE A C 1
ATOM 827 O O . ILE A 1 107 ? -0.486 -15.108 -13.222 1.00 93.81 107 ILE A O 1
ATOM 831 N N . GLN A 1 108 ? -1.701 -14.212 -11.555 1.00 93.31 108 GLN A N 1
ATOM 832 C CA . GLN A 1 108 ? -1.615 -15.362 -10.670 1.00 93.31 108 GLN A CA 1
ATOM 833 C C . GLN A 1 108 ? -2.945 -15.569 -9.953 1.00 93.31 108 GLN A C 1
ATOM 835 O O . GLN A 1 108 ? -3.518 -14.624 -9.415 1.00 93.31 108 GLN A O 1
ATOM 840 N N . GLU A 1 109 ? -3.427 -16.810 -9.895 1.00 94.69 109 GLU A N 1
ATOM 841 C CA . GLU A 1 109 ? -4.622 -17.134 -9.116 1.00 94.69 109 GLU A CA 1
ATOM 842 C C . GLU A 1 109 ? -4.409 -16.754 -7.640 1.00 94.69 109 GLU A C 1
ATOM 844 O O . GLU A 1 109 ? -3.421 -17.143 -7.018 1.00 94.69 109 GLU A O 1
ATOM 849 N N . GLY A 1 110 ? -5.313 -15.938 -7.090 1.00 92.56 110 GLY A N 1
ATOM 850 C CA . GLY A 1 110 ? -5.157 -15.371 -5.747 1.00 92.56 110 GLY A CA 1
ATOM 851 C C . GLY A 1 110 ? -4.143 -14.222 -5.655 1.00 92.56 110 GLY A C 1
ATOM 852 O O . GLY A 1 110 ? -3.796 -13.808 -4.546 1.00 92.56 110 GLY A O 1
ATOM 853 N N . GLY A 1 111 ? -3.692 -13.667 -6.783 1.00 95.81 111 GLY A N 1
ATOM 854 C CA . GLY A 1 111 ? -2.712 -12.581 -6.839 1.00 95.81 111 GLY A CA 1
ATOM 855 C C . GLY A 1 111 ? -3.125 -11.348 -6.034 1.00 95.81 111 GLY A C 1
ATOM 856 O O . GLY A 1 111 ? -2.291 -10.751 -5.360 1.00 95.81 111 GLY A O 1
ATOM 857 N N . TYR A 1 112 ? -4.422 -11.018 -5.988 1.00 95.44 112 TYR A N 1
ATOM 858 C CA . TYR A 1 112 ? -4.916 -9.937 -5.126 1.00 95.44 112 TYR A CA 1
ATOM 859 C C . TYR A 1 112 ? -4.679 -10.220 -3.635 1.00 95.44 112 TYR A C 1
ATOM 861 O O . TYR A 1 112 ? -4.187 -9.364 -2.904 1.00 95.44 112 TYR A O 1
ATOM 869 N N . THR A 1 113 ? -4.998 -11.434 -3.177 1.00 94.31 113 THR A N 1
ATOM 870 C CA . THR A 1 113 ? -4.792 -11.819 -1.772 1.00 94.31 113 THR A CA 1
ATOM 871 C C . THR A 1 113 ? -3.314 -11.932 -1.417 1.00 94.31 113 THR A C 1
ATOM 873 O O . THR A 1 113 ? -2.932 -11.583 -0.304 1.00 94.31 113 THR A O 1
ATOM 876 N N . MET A 1 114 ? -2.485 -12.365 -2.368 1.00 95.31 114 MET A N 1
ATOM 877 C CA . MET A 1 114 ? -1.032 -12.402 -2.232 1.00 95.31 114 MET A CA 1
ATOM 878 C C . MET A 1 114 ? -0.454 -10.995 -2.085 1.00 95.31 114 MET A C 1
ATOM 880 O O . MET A 1 114 ? 0.286 -10.746 -1.139 1.00 95.31 114 MET A O 1
ATOM 884 N N . TRP A 1 115 ? -0.833 -10.070 -2.971 1.00 97.25 115 TRP A N 1
ATOM 885 C CA . TRP A 1 115 ? -0.424 -8.671 -2.883 1.00 97.25 115 TRP A CA 1
ATOM 886 C C . TRP A 1 115 ? -0.856 -8.044 -1.553 1.00 97.25 115 TRP A C 1
ATOM 888 O O . TRP A 1 115 ? -0.029 -7.455 -0.868 1.00 97.25 115 TRP A O 1
ATOM 898 N N . ALA A 1 116 ? -2.110 -8.232 -1.130 1.00 96.50 116 ALA A N 1
ATOM 899 C CA . ALA A 1 116 ? -2.599 -7.701 0.143 1.00 96.50 116 ALA A CA 1
ATOM 900 C C . ALA A 1 116 ? -1.851 -8.283 1.361 1.00 96.50 116 ALA A C 1
ATOM 902 O O . ALA A 1 116 ? -1.560 -7.561 2.314 1.00 96.50 116 ALA A O 1
ATOM 903 N N . ALA A 1 117 ? -1.508 -9.575 1.335 1.00 95.12 117 ALA A N 1
ATOM 904 C CA . ALA A 1 117 ? -0.710 -10.209 2.385 1.00 95.12 117 ALA A CA 1
ATOM 905 C C . ALA A 1 117 ? 0.745 -9.706 2.391 1.00 95.12 117 ALA A C 1
ATOM 907 O O . ALA A 1 117 ? 1.305 -9.463 3.458 1.00 95.12 117 ALA A O 1
ATOM 908 N N . ALA A 1 118 ? 1.341 -9.498 1.216 1.00 95.75 118 ALA A N 1
ATOM 909 C CA . ALA A 1 118 ? 2.668 -8.905 1.086 1.00 95.75 118 ALA A CA 1
ATOM 910 C C . ALA A 1 118 ? 2.683 -7.442 1.553 1.00 95.75 118 ALA A C 1
ATOM 912 O O . ALA A 1 118 ? 3.607 -7.030 2.249 1.00 95.75 118 ALA A O 1
ATOM 913 N N . LEU A 1 119 ? 1.622 -6.685 1.253 1.00 95.75 119 LEU A N 1
ATOM 914 C CA . LEU A 1 119 ? 1.426 -5.319 1.735 1.00 95.75 119 LEU A CA 1
ATOM 915 C C . LEU A 1 119 ? 1.377 -5.278 3.267 1.00 95.75 119 LEU A C 1
ATOM 917 O O . LEU A 1 119 ? 2.000 -4.425 3.892 1.00 95.75 119 LEU A O 1
ATOM 921 N N . CYS A 1 120 ? 0.690 -6.248 3.876 1.00 94.75 120 CYS A N 1
ATOM 922 C CA . CYS A 1 120 ? 0.693 -6.416 5.324 1.00 94.75 120 CYS A CA 1
ATOM 923 C C . CYS A 1 120 ? 2.107 -6.690 5.860 1.00 94.75 120 CYS A C 1
ATOM 925 O O . CYS A 1 120 ? 2.537 -6.106 6.850 1.00 94.75 120 CYS A O 1
ATOM 927 N N . PHE A 1 121 ? 2.853 -7.567 5.194 1.00 93.88 121 PHE A N 1
ATOM 928 C CA . PHE A 1 121 ? 4.205 -7.903 5.617 1.00 93.88 121 PHE A CA 1
ATOM 929 C C . PHE A 1 121 ? 5.143 -6.686 5.589 1.00 93.88 121 PHE A C 1
ATOM 931 O O . PHE A 1 121 ? 5.805 -6.428 6.592 1.00 93.88 121 PHE A O 1
ATOM 938 N N . VAL A 1 122 ? 5.138 -5.884 4.515 1.00 93.12 122 VAL A N 1
ATOM 939 C CA . VAL A 1 122 ? 5.997 -4.681 4.419 1.00 93.12 122 VAL A CA 1
ATOM 940 C C . VAL A 1 122 ? 5.577 -3.531 5.336 1.00 93.12 122 VAL A C 1
ATOM 942 O O . VAL A 1 122 ? 6.399 -2.666 5.638 1.00 93.12 122 VAL A O 1
ATOM 945 N N . ALA A 1 123 ? 4.314 -3.517 5.771 1.00 91.38 123 ALA A N 1
ATOM 946 C CA . ALA A 1 123 ? 3.803 -2.587 6.774 1.00 91.38 123 ALA A CA 1
ATOM 947 C C . ALA A 1 123 ? 4.185 -2.993 8.206 1.00 91.38 123 ALA A C 1
ATOM 949 O O . ALA A 1 123 ? 4.181 -2.155 9.106 1.00 91.38 123 ALA A O 1
ATOM 950 N N . SER A 1 124 ? 4.492 -4.274 8.428 1.00 90.75 124 SER A N 1
ATOM 951 C CA . SER A 1 124 ? 4.831 -4.787 9.752 1.00 90.75 124 SER A CA 1
ATOM 952 C C . SER A 1 124 ? 6.221 -4.339 10.203 1.00 90.75 124 SER A C 1
ATOM 954 O O . SER A 1 124 ? 7.124 -4.119 9.397 1.00 90.75 124 SER A O 1
ATOM 956 N N . SER A 1 125 ? 6.432 -4.314 11.517 1.00 84.44 125 SER A N 1
ATOM 957 C CA . SER A 1 125 ? 7.741 -4.050 12.128 1.00 84.44 125 SER A CA 1
ATOM 958 C C . SER A 1 125 ? 8.808 -5.111 11.825 1.00 84.44 125 SER A C 1
ATOM 960 O O . SER A 1 125 ? 9.972 -4.901 12.151 1.00 84.44 125 SER A O 1
ATOM 962 N N . SER A 1 126 ? 8.426 -6.244 11.222 1.00 85.94 126 SER A N 1
ATOM 963 C CA . SER A 1 126 ? 9.337 -7.345 10.884 1.00 85.94 126 SER A CA 1
ATOM 964 C C . SER A 1 126 ? 10.055 -7.178 9.542 1.00 85.94 126 SER A C 1
ATOM 966 O O . SER A 1 126 ? 10.979 -7.936 9.249 1.00 85.94 126 SER A O 1
ATOM 968 N N . PHE A 1 127 ? 9.630 -6.215 8.720 1.00 85.88 127 PHE A N 1
ATOM 969 C CA . PHE A 1 127 ? 10.231 -5.950 7.420 1.00 85.88 127 PHE A CA 1
ATOM 970 C C . PHE A 1 127 ? 11.300 -4.857 7.515 1.00 85.88 127 PHE A C 1
ATOM 972 O O . PHE A 1 127 ? 11.049 -3.783 8.063 1.00 85.88 127 PHE A O 1
ATOM 979 N N . GLU A 1 128 ? 12.467 -5.127 6.930 1.00 82.88 128 GLU A N 1
ATOM 980 C CA . GLU A 1 128 ? 13.595 -4.196 6.846 1.00 82.88 128 GLU A CA 1
ATOM 981 C C . GLU A 1 128 ? 13.839 -3.761 5.384 1.00 82.88 128 GLU A C 1
ATOM 983 O O . GLU A 1 128 ? 13.727 -4.603 4.485 1.00 82.88 128 GLU A O 1
ATOM 988 N N . PRO A 1 129 ? 14.182 -2.482 5.121 1.00 82.56 129 PRO A N 1
ATOM 989 C CA . PRO A 1 129 ? 14.362 -1.396 6.096 1.00 82.56 129 PRO A CA 1
ATOM 990 C C . PRO A 1 129 ? 13.036 -0.994 6.746 1.00 82.56 129 PRO A C 1
ATOM 992 O O . PRO A 1 129 ? 11.995 -1.144 6.117 1.00 82.56 129 PRO A O 1
ATOM 995 N N . LYS A 1 130 ? 13.029 -0.487 7.982 1.00 85.56 130 LYS A N 1
ATOM 996 C CA . LYS A 1 130 ? 11.789 -0.048 8.654 1.00 85.56 130 LYS A CA 1
ATOM 997 C C . LYS A 1 130 ? 11.028 1.016 7.856 1.00 85.56 130 LYS A C 1
ATOM 999 O O . LYS A 1 130 ? 11.576 1.737 7.029 1.00 85.56 130 LYS A O 1
ATOM 1004 N N . LEU A 1 131 ? 9.722 1.092 8.094 1.00 85.00 131 LEU A N 1
ATOM 1005 C CA . LEU A 1 131 ? 8.859 2.120 7.513 1.00 85.00 131 LEU A CA 1
ATOM 1006 C C . LEU A 1 131 ? 9.165 3.475 8.175 1.00 85.00 131 LEU A C 1
ATOM 1008 O O . LEU A 1 131 ? 8.877 3.625 9.362 1.00 85.00 131 LEU A O 1
ATOM 1012 N N . SER A 1 132 ? 9.766 4.413 7.449 1.00 84.44 132 SER A N 1
ATOM 1013 C CA . SER A 1 132 ? 10.168 5.740 7.955 1.00 84.44 132 SER A CA 1
ATOM 1014 C C . SER A 1 132 ? 9.485 6.893 7.220 1.00 84.44 132 SER A C 1
ATOM 1016 O O . SER A 1 132 ? 9.098 7.863 7.857 1.00 84.44 132 SER A O 1
ATOM 1018 N N . ARG A 1 133 ? 9.274 6.754 5.908 1.00 88.19 133 ARG A N 1
ATOM 1019 C CA . ARG A 1 133 ? 8.708 7.795 5.042 1.00 88.19 133 ARG A CA 1
ATOM 1020 C C . ARG A 1 133 ? 7.215 8.024 5.287 1.00 88.19 133 ARG A C 1
ATOM 1022 O O . ARG A 1 133 ? 6.428 7.069 5.331 1.00 88.19 133 ARG A O 1
ATOM 1029 N N . THR A 1 134 ? 6.819 9.288 5.401 1.00 91.56 134 THR A N 1
ATOM 1030 C CA . THR A 1 134 ? 5.435 9.713 5.671 1.00 91.56 134 THR A CA 1
ATOM 1031 C C . THR A 1 134 ? 4.504 9.347 4.516 1.00 91.56 134 THR A C 1
ATOM 1033 O O . THR A 1 134 ? 3.411 8.819 4.729 1.00 91.56 134 THR A O 1
ATOM 1036 N N . SER A 1 135 ? 4.950 9.564 3.284 1.00 90.44 135 SER A N 1
ATOM 1037 C CA . SER A 1 135 ? 4.263 9.215 2.038 1.00 90.44 135 SER A CA 1
ATOM 1038 C C . SER A 1 135 ? 3.994 7.709 1.928 1.00 90.44 135 SER A C 1
ATOM 1040 O O . SER A 1 135 ? 2.860 7.301 1.658 1.00 90.44 135 SER A O 1
ATOM 1042 N N . ASP A 1 136 ? 4.986 6.869 2.238 1.00 92.25 136 ASP A N 1
ATOM 1043 C CA . ASP A 1 136 ? 4.836 5.411 2.273 1.00 92.25 136 ASP A CA 1
ATOM 1044 C C . ASP A 1 136 ? 3.785 4.994 3.312 1.00 92.25 136 ASP A C 1
ATOM 1046 O O . ASP A 1 136 ? 2.885 4.202 3.014 1.00 92.25 136 ASP A O 1
ATOM 1050 N N . MET A 1 137 ? 3.856 5.551 4.530 1.00 94.25 137 MET A N 1
ATOM 1051 C CA . MET A 1 137 ? 2.869 5.298 5.588 1.00 94.25 137 MET A CA 1
ATOM 1052 C C . MET A 1 137 ? 1.460 5.704 5.152 1.00 94.25 137 MET A C 1
ATOM 1054 O O . MET A 1 137 ? 0.503 4.948 5.338 1.00 94.25 137 MET A O 1
ATOM 1058 N N . LYS A 1 138 ? 1.324 6.876 4.529 1.00 94.75 138 LYS A N 1
ATOM 1059 C CA . LYS A 1 138 ? 0.052 7.409 4.039 1.00 94.75 138 LYS A CA 1
ATOM 1060 C C . LYS A 1 138 ? -0.545 6.520 2.951 1.00 94.75 138 LYS A C 1
ATOM 1062 O O . LYS A 1 138 ? -1.723 6.160 3.034 1.00 94.75 138 LYS A O 1
ATOM 1067 N N . LEU A 1 139 ? 0.261 6.103 1.972 1.00 94.00 139 LEU A N 1
ATOM 1068 C CA . LEU A 1 139 ? -0.151 5.160 0.931 1.00 94.00 139 LEU A CA 1
ATOM 1069 C C . LEU A 1 139 ? -0.580 3.814 1.513 1.00 94.00 139 LEU A C 1
ATOM 1071 O O . LEU A 1 139 ? -1.636 3.308 1.128 1.00 94.00 139 LEU A O 1
ATOM 1075 N N . LEU A 1 140 ? 0.187 3.255 2.455 1.00 95.81 140 LEU A N 1
ATOM 1076 C CA . LEU A 1 140 ? -0.162 2.003 3.131 1.00 95.81 140 LEU A CA 1
ATOM 1077 C C . LEU A 1 140 ? -1.503 2.114 3.847 1.00 95.81 140 LEU A C 1
ATOM 1079 O O . LEU A 1 140 ? -2.359 1.247 3.680 1.00 95.81 140 LEU A O 1
ATOM 1083 N N . VAL A 1 141 ? -1.716 3.196 4.592 1.00 96.69 141 VAL A N 1
ATOM 1084 C CA . VAL A 1 141 ? -2.973 3.466 5.293 1.00 96.69 141 VAL A CA 1
ATOM 1085 C C . VAL A 1 141 ? -4.156 3.500 4.323 1.00 96.69 141 VAL A C 1
ATOM 1087 O O . VAL A 1 141 ? -5.156 2.807 4.532 1.00 96.69 141 VAL A O 1
ATOM 1090 N N . MET A 1 142 ? -4.045 4.264 3.234 1.00 96.50 142 MET A N 1
ATOM 1091 C CA . MET A 1 142 ? -5.115 4.361 2.238 1.00 96.50 142 MET A CA 1
ATOM 1092 C C . MET A 1 142 ? -5.372 3.015 1.553 1.00 96.50 142 MET A C 1
ATOM 1094 O O . MET A 1 142 ? -6.525 2.598 1.413 1.00 96.50 142 MET A O 1
ATOM 1098 N N . ALA A 1 143 ? -4.312 2.314 1.151 1.00 97.06 143 ALA A N 1
ATOM 1099 C CA . ALA A 1 143 ? -4.409 1.045 0.445 1.00 97.06 143 ALA A CA 1
ATOM 1100 C C . ALA A 1 143 ? -4.989 -0.064 1.330 1.00 97.06 143 ALA A C 1
ATOM 1102 O O . ALA A 1 143 ? -5.930 -0.739 0.910 1.00 97.06 143 ALA A O 1
ATOM 1103 N N . LEU A 1 144 ? -4.507 -0.213 2.569 1.00 97.62 144 LEU A N 1
ATOM 1104 C CA . LEU A 1 144 ? -5.040 -1.172 3.542 1.00 97.62 144 LEU A CA 1
ATOM 1105 C C . LEU A 1 144 ? -6.507 -0.873 3.865 1.00 97.62 144 LEU A C 1
ATOM 1107 O O . LEU A 1 144 ? -7.335 -1.785 3.835 1.00 97.62 144 LEU A O 1
ATOM 1111 N N . GLY A 1 145 ? -6.856 0.398 4.090 1.00 97.00 145 GLY A N 1
ATOM 1112 C CA . GLY A 1 145 ? -8.245 0.819 4.275 1.00 97.00 145 GLY A CA 1
ATOM 1113 C C . GLY A 1 145 ? -9.131 0.417 3.093 1.00 97.00 145 GLY A C 1
ATOM 1114 O O . GLY A 1 145 ? -10.204 -0.161 3.284 1.00 97.00 145 GLY A O 1
ATOM 1115 N N . LYS A 1 146 ? -8.652 0.632 1.861 1.00 96.62 146 LYS A N 1
ATOM 1116 C CA . LYS A 1 146 ? -9.385 0.262 0.647 1.00 96.62 146 LYS A CA 1
ATOM 1117 C C . LYS A 1 146 ? -9.474 -1.253 0.438 1.00 96.62 146 LYS A C 1
ATOM 1119 O O . LYS A 1 146 ? -10.495 -1.738 -0.043 1.00 96.62 146 LYS A O 1
ATOM 1124 N N . VAL A 1 147 ? -8.445 -2.021 0.798 1.00 96.19 147 VAL A N 1
ATOM 1125 C CA . VAL A 1 147 ? -8.474 -3.496 0.786 1.00 96.19 147 VAL A CA 1
ATOM 1126 C C . VAL A 1 147 ? -9.526 -4.021 1.758 1.00 96.19 147 VAL A C 1
ATOM 1128 O O . VAL A 1 147 ? -10.346 -4.854 1.376 1.00 96.19 147 VAL A O 1
ATOM 1131 N N . ILE A 1 148 ? -9.559 -3.502 2.987 1.00 95.00 148 ILE A N 1
ATOM 1132 C CA . ILE A 1 148 ? -10.549 -3.896 3.997 1.00 95.00 148 ILE A CA 1
ATOM 1133 C C . ILE A 1 148 ? -11.961 -3.571 3.515 1.00 95.00 148 ILE A C 1
ATOM 1135 O O . ILE A 1 148 ? -12.824 -4.447 3.554 1.00 95.00 148 ILE A O 1
ATOM 1139 N N . GLU A 1 149 ? -12.193 -2.349 3.022 1.00 94.56 149 GLU A N 1
ATOM 1140 C CA . GLU A 1 149 ? -13.492 -1.952 2.470 1.00 94.56 149 GLU A CA 1
ATOM 1141 C C . GLU A 1 149 ? -13.958 -2.946 1.404 1.00 94.56 149 GLU A C 1
ATOM 1143 O O . GLU A 1 149 ? -15.052 -3.497 1.506 1.00 94.56 149 GLU A O 1
ATOM 1148 N N . ARG A 1 150 ? -13.099 -3.241 0.425 1.00 92.75 150 ARG A N 1
ATOM 1149 C CA . ARG A 1 150 ? -13.427 -4.116 -0.706 1.00 92.75 150 ARG A CA 1
ATOM 1150 C C . ARG A 1 150 ? -13.658 -5.565 -0.293 1.00 92.75 150 ARG A C 1
ATOM 1152 O O . ARG A 1 150 ? -14.602 -6.192 -0.775 1.00 92.75 150 ARG A O 1
ATOM 1159 N N . LEU A 1 151 ? -12.854 -6.099 0.626 1.00 90.94 151 LEU A N 1
ATOM 1160 C CA . LEU A 1 151 ? -13.047 -7.451 1.157 1.00 90.94 151 LEU A CA 1
ATOM 1161 C C . LEU A 1 151 ? -14.381 -7.589 1.905 1.00 90.94 151 LEU A C 1
ATOM 1163 O O . LEU A 1 151 ? -15.035 -8.627 1.786 1.00 90.94 151 LEU A O 1
ATOM 1167 N N . LEU A 1 152 ? -14.798 -6.551 2.635 1.00 90.69 152 LEU A N 1
ATOM 1168 C CA . LEU A 1 152 ? -16.069 -6.529 3.362 1.00 90.69 152 LEU A CA 1
ATOM 1169 C C . LEU A 1 152 ? -17.274 -6.300 2.435 1.00 90.69 152 LEU A C 1
ATOM 1171 O O . LEU A 1 152 ? -18.305 -6.949 2.609 1.00 90.69 152 LEU A O 1
ATOM 1175 N N . GLU A 1 153 ? -17.150 -5.441 1.419 1.00 90.38 153 GLU A N 1
ATOM 1176 C CA . GLU A 1 153 ? -18.203 -5.193 0.419 1.00 90.38 153 GLU A CA 1
ATOM 1177 C C . GLU A 1 153 ? -18.536 -6.435 -0.410 1.00 90.38 153 GLU A C 1
ATOM 1179 O O . GLU A 1 153 ? -19.693 -6.650 -0.769 1.00 90.38 153 GLU A O 1
ATOM 1184 N N . GLN A 1 154 ? -17.550 -7.298 -0.666 1.00 83.31 154 GLN A N 1
ATOM 1185 C CA . GLN A 1 154 ? -17.752 -8.565 -1.375 1.00 83.31 154 GLN A CA 1
ATOM 1186 C C . GLN A 1 154 ? -18.534 -9.608 -0.552 1.00 83.31 154 GLN A C 1
ATOM 1188 O O . GLN A 1 154 ? -18.715 -10.735 -1.014 1.00 83.31 154 GLN A O 1
ATOM 1193 N N . GLY A 1 155 ? -18.977 -9.272 0.669 1.00 67.88 155 GLY A N 1
ATOM 1194 C CA . GLY A 1 155 ? -19.743 -10.167 1.540 1.00 67.88 155 GLY A CA 1
ATOM 1195 C C . GLY A 1 155 ? -18.964 -11.414 1.959 1.00 67.88 155 GLY A C 1
ATOM 1196 O O . GLY A 1 155 ? -19.556 -12.391 2.422 1.00 67.88 155 GLY A O 1
ATOM 1197 N N . LYS A 1 156 ? -17.638 -11.407 1.769 1.00 64.38 156 LYS A N 1
ATOM 1198 C CA . LYS A 1 156 ? -16.781 -12.524 2.147 1.00 64.38 156 LYS A CA 1
ATOM 1199 C C . LYS A 1 156 ? -16.790 -12.631 3.671 1.00 64.38 156 LYS A C 1
ATOM 1201 O O . LYS A 1 156 ? -16.680 -11.607 4.351 1.00 64.38 156 LYS A O 1
ATOM 1206 N N . PRO A 1 157 ? -16.916 -13.851 4.226 1.00 62.53 157 PRO A N 1
ATOM 1207 C CA . PRO A 1 157 ? -16.782 -14.029 5.660 1.00 62.53 157 PRO A CA 1
ATOM 1208 C C . PRO A 1 157 ? -15.423 -13.488 6.091 1.00 62.53 157 PRO A C 1
ATOM 1210 O O . PRO A 1 157 ? -14.449 -13.537 5.337 1.00 62.53 157 PRO A O 1
ATOM 1213 N N . ARG A 1 158 ? -15.369 -12.964 7.312 1.00 65.94 158 ARG A N 1
ATOM 1214 C CA . ARG A 1 158 ? -14.148 -12.435 7.907 1.00 65.94 158 ARG A CA 1
ATOM 1215 C C . ARG A 1 158 ? -13.008 -13.451 7.761 1.00 65.94 158 ARG A C 1
ATOM 1217 O O . ARG A 1 158 ? -13.072 -14.549 8.307 1.00 65.94 158 ARG A O 1
ATOM 1224 N N . THR A 1 159 ? -11.984 -13.086 6.994 1.00 78.38 159 THR A N 1
ATOM 1225 C CA . THR A 1 159 ? -10.793 -13.915 6.762 1.00 78.38 159 THR A CA 1
ATOM 1226 C C . THR A 1 159 ? -9.651 -13.470 7.670 1.00 78.38 159 THR A C 1
ATOM 1228 O O . THR A 1 159 ? -9.636 -12.336 8.153 1.00 78.38 159 THR A O 1
ATOM 1231 N N . GLY A 1 160 ? -8.648 -14.335 7.857 1.00 85.94 160 GLY A N 1
ATOM 1232 C CA . GLY A 1 160 ? -7.397 -13.943 8.515 1.00 85.94 160 GLY A CA 1
ATOM 1233 C C . GLY A 1 160 ? -6.740 -12.726 7.850 1.00 85.94 160 GLY A C 1
ATOM 1234 O O . GLY A 1 160 ? -6.178 -11.885 8.541 1.00 85.94 160 GLY A O 1
ATOM 1235 N N . LEU A 1 161 ? -6.906 -12.569 6.531 1.00 90.06 161 LEU A N 1
ATOM 1236 C CA . LEU A 1 161 ? -6.394 -11.419 5.789 1.00 90.06 161 LEU A CA 1
ATOM 1237 C C . LEU A 1 161 ? -7.043 -10.099 6.229 1.00 90.06 161 LEU A C 1
ATOM 1239 O O . LEU A 1 161 ? -6.318 -9.154 6.503 1.00 90.06 161 LEU A O 1
ATOM 1243 N N . VAL A 1 162 ? -8.376 -10.037 6.367 1.00 91.88 162 VAL A N 1
ATOM 1244 C CA . VAL A 1 162 ? -9.064 -8.815 6.840 1.00 91.88 162 VAL A CA 1
ATOM 1245 C C . VAL A 1 162 ? -8.553 -8.400 8.220 1.00 91.88 162 VAL A C 1
ATOM 1247 O O . VAL A 1 162 ? -8.303 -7.221 8.447 1.00 91.88 162 VAL A O 1
ATOM 1250 N N . ASN A 1 163 ? -8.346 -9.364 9.121 1.00 91.06 163 ASN A N 1
ATOM 1251 C CA . ASN A 1 163 ? -7.822 -9.088 10.460 1.00 91.06 163 ASN A CA 1
ATOM 1252 C C . ASN A 1 163 ? -6.400 -8.545 10.419 1.00 91.06 163 ASN A C 1
ATOM 1254 O O . ASN A 1 163 ? -6.112 -7.560 11.092 1.00 91.06 163 ASN A O 1
ATOM 1258 N N . ASN A 1 164 ? -5.531 -9.174 9.627 1.00 92.56 164 ASN A N 1
ATOM 1259 C CA . ASN A 1 164 ? -4.145 -8.746 9.484 1.00 92.56 164 ASN A CA 1
ATOM 1260 C C . ASN A 1 164 ? -4.072 -7.343 8.877 1.00 92.56 164 ASN A C 1
ATOM 1262 O O . ASN A 1 164 ? -3.409 -6.478 9.444 1.00 92.56 164 ASN A O 1
ATOM 1266 N N . CYS A 1 165 ? -4.820 -7.088 7.797 1.00 94.94 165 CYS A N 1
ATOM 1267 C CA . CYS A 1 165 ? -4.918 -5.758 7.203 1.00 94.94 165 CYS A CA 1
ATOM 1268 C C . CYS A 1 165 ? -5.423 -4.730 8.217 1.00 94.94 165 CYS A C 1
ATOM 1270 O O . CYS A 1 165 ? -4.901 -3.625 8.261 1.00 94.94 165 CYS A O 1
ATOM 1272 N N . PHE A 1 166 ? -6.430 -5.075 9.027 1.00 95.00 166 PHE A N 1
ATOM 1273 C CA . PHE A 1 166 ? -7.007 -4.141 9.989 1.00 95.00 166 PHE A CA 1
ATOM 1274 C C . PHE A 1 166 ? -6.066 -3.825 11.155 1.00 95.00 166 PHE A C 1
ATOM 1276 O O . PHE A 1 166 ? -5.931 -2.660 11.512 1.00 95.00 166 PHE A O 1
ATOM 1283 N N . MET A 1 167 ? -5.380 -4.823 11.719 1.00 94.06 167 MET A N 1
ATOM 1284 C CA . MET A 1 167 ? -4.391 -4.586 12.779 1.00 94.06 167 MET A CA 1
ATOM 1285 C C . MET A 1 167 ? -3.256 -3.693 12.276 1.00 94.06 167 MET A C 1
ATOM 1287 O O . MET A 1 167 ? -2.962 -2.676 12.896 1.00 94.06 167 MET A O 1
ATOM 1291 N N . LEU A 1 168 ? -2.705 -4.006 11.101 1.00 95.75 168 LEU A N 1
ATOM 1292 C CA . LEU A 1 168 ? -1.636 -3.208 10.505 1.00 95.75 168 LEU A CA 1
ATOM 1293 C C . LEU A 1 168 ? -2.105 -1.824 10.070 1.00 95.75 168 LEU A C 1
ATOM 1295 O O . LEU A 1 168 ? -1.354 -0.866 10.201 1.00 95.75 168 LEU A O 1
ATOM 1299 N N . LEU A 1 169 ? -3.352 -1.683 9.609 1.00 96.81 169 LEU A N 1
ATOM 1300 C CA . LEU A 1 169 ? -3.932 -0.369 9.351 1.00 96.81 169 LEU A CA 1
ATOM 1301 C C . LEU A 1 169 ? -3.875 0.488 10.617 1.00 96.81 169 LEU A C 1
ATOM 1303 O O . LEU A 1 169 ? -3.417 1.622 10.547 1.00 96.81 169 LEU A O 1
ATOM 1307 N N . LEU A 1 170 ? -4.313 -0.039 11.765 1.00 95.94 170 LEU A N 1
ATOM 1308 C CA . LEU A 1 170 ? -4.276 0.696 13.030 1.00 95.94 170 LEU A CA 1
ATOM 1309 C C . LEU A 1 170 ? -2.836 1.025 13.452 1.00 95.94 170 LEU A C 1
ATOM 1311 O O . LEU A 1 170 ? -2.565 2.172 13.797 1.00 95.94 170 LEU A O 1
ATOM 1315 N N . GLU A 1 171 ? -1.916 0.062 13.375 1.00 95.38 171 GLU A N 1
ATOM 1316 C CA . GLU A 1 171 ? -0.501 0.264 13.726 1.00 95.38 171 GLU A CA 1
ATOM 1317 C C . GLU A 1 171 ? 0.150 1.362 12.876 1.00 95.38 171 GLU A C 1
ATOM 1319 O O . GLU A 1 171 ? 0.720 2.309 13.416 1.00 95.38 171 GLU A O 1
ATOM 1324 N N . VAL A 1 172 ? 0.009 1.289 11.549 1.00 96.06 172 VAL A N 1
ATOM 1325 C CA . VAL A 1 172 ? 0.574 2.299 10.643 1.00 96.06 172 VAL A CA 1
ATOM 1326 C C . VAL A 1 172 ? -0.129 3.647 10.814 1.00 96.06 172 VAL A C 1
ATOM 1328 O O . VAL A 1 172 ? 0.519 4.678 10.700 1.00 96.06 172 VAL A O 1
ATOM 1331 N N . THR A 1 173 ? -1.425 3.674 11.146 1.00 96.19 173 THR A N 1
ATOM 1332 C CA . THR A 1 173 ? -2.150 4.931 11.418 1.00 96.19 173 THR A CA 1
ATOM 1333 C C . THR A 1 173 ? -1.616 5.641 12.661 1.00 96.19 173 THR A C 1
ATOM 1335 O O . THR A 1 173 ? -1.471 6.861 12.644 1.00 96.19 173 THR A O 1
ATOM 1338 N N . VAL A 1 174 ? -1.322 4.898 13.735 1.00 95.19 174 VAL A N 1
ATOM 1339 C CA . VAL A 1 174 ? -0.669 5.456 14.931 1.00 95.19 174 VAL A CA 1
ATOM 1340 C C . VAL A 1 174 ? 0.700 6.004 14.560 1.00 95.19 174 VAL A C 1
ATOM 1342 O O . VAL A 1 174 ? 0.971 7.167 14.830 1.00 95.19 174 VAL A O 1
ATOM 1345 N N . LYS A 1 175 ? 1.515 5.199 13.873 1.00 94.00 175 LYS A N 1
ATOM 1346 C CA . LYS A 1 175 ? 2.875 5.585 13.500 1.00 94.00 175 LYS A CA 1
ATOM 1347 C C . LYS A 1 175 ? 2.918 6.810 12.582 1.00 94.00 175 LYS A C 1
ATOM 1349 O O . LYS A 1 175 ? 3.728 7.700 12.794 1.00 94.00 175 LYS A O 1
ATOM 1354 N N . LEU A 1 176 ? 2.018 6.883 11.599 1.00 94.38 176 LEU A N 1
ATOM 1355 C CA . LEU A 1 176 ? 1.877 8.044 10.717 1.00 94.38 176 LEU A CA 1
ATOM 1356 C C . LEU A 1 176 ? 1.599 9.313 11.524 1.00 94.38 176 LEU A C 1
ATOM 1358 O O . LEU A 1 176 ? 2.184 10.354 11.256 1.00 94.38 176 LEU A O 1
ATOM 1362 N N . LYS A 1 177 ? 0.717 9.217 12.518 1.00 93.88 177 LYS A N 1
ATOM 1363 C CA . LYS A 1 177 ? 0.368 10.344 13.376 1.00 93.88 177 LYS A CA 1
ATOM 1364 C C . LYS A 1 177 ? 1.533 10.751 14.288 1.00 93.88 177 LYS A C 1
ATOM 1366 O O . LYS A 1 177 ? 1.754 11.938 14.461 1.00 93.88 177 LYS A O 1
ATOM 1371 N N . GLU A 1 178 ? 2.280 9.791 14.833 1.00 92.31 178 GLU A N 1
ATOM 1372 C CA . GLU A 1 178 ? 3.485 10.060 15.636 1.00 92.31 178 GLU A CA 1
ATOM 1373 C C . GLU A 1 178 ? 4.558 10.794 14.822 1.00 92.31 178 GLU A C 1
ATOM 1375 O O . GLU A 1 178 ? 5.133 11.758 15.311 1.00 92.31 178 GLU A O 1
ATOM 1380 N N . VAL A 1 179 ? 4.787 10.379 13.570 1.00 90.25 179 VAL A N 1
ATOM 1381 C CA . VAL A 1 179 ? 5.716 11.074 12.664 1.00 90.25 179 VAL A CA 1
ATOM 1382 C C . VAL A 1 179 ? 5.207 12.476 12.329 1.00 90.25 179 VAL A C 1
ATOM 1384 O O . VAL A 1 179 ? 5.988 13.415 12.332 1.00 90.25 179 VAL A O 1
ATOM 1387 N N . GLN A 1 180 ? 3.905 12.640 12.083 1.00 88.81 180 GLN A N 1
ATOM 1388 C CA . GLN A 1 180 ? 3.320 13.953 11.793 1.00 88.81 180 GLN A CA 1
ATOM 1389 C C . GLN A 1 180 ? 3.416 14.925 12.975 1.00 88.81 180 GLN A C 1
ATOM 1391 O O . GLN A 1 180 ? 3.748 16.080 12.759 1.00 88.81 180 GLN A O 1
ATOM 1396 N N . GLU A 1 181 ? 3.160 14.470 14.204 1.00 86.94 181 GLU A N 1
ATOM 1397 C CA . GLU A 1 181 ? 3.287 15.313 15.403 1.00 86.94 181 GLU A CA 1
ATOM 1398 C C . GLU A 1 181 ? 4.755 15.619 15.737 1.00 86.94 181 GLU A C 1
ATOM 1400 O O . GLU A 1 181 ? 5.059 16.733 16.139 1.00 86.94 181 GLU A O 1
ATOM 1405 N N . GLY A 1 182 ? 5.678 14.676 15.511 1.00 74.62 182 GLY A N 1
ATOM 1406 C CA . GLY A 1 182 ? 7.111 14.909 15.725 1.00 74.62 182 GLY A CA 1
ATOM 1407 C C . GLY A 1 182 ? 7.738 15.923 14.760 1.00 74.62 182 GLY A C 1
ATOM 1408 O O . GLY A 1 182 ? 8.740 16.530 15.107 1.00 74.62 182 GLY A O 1
ATOM 1409 N N . ILE A 1 183 ? 7.141 16.134 13.581 1.00 62.56 183 ILE A N 1
ATOM 1410 C CA . ILE A 1 183 ? 7.558 17.176 12.627 1.00 62.56 183 ILE A CA 1
ATOM 1411 C C . ILE A 1 183 ? 7.086 18.571 13.082 1.00 62.56 183 ILE A C 1
ATOM 1413 O O . ILE A 1 183 ? 7.715 19.568 12.751 1.00 62.56 183 ILE A O 1
ATOM 1417 N N . GLU A 1 184 ? 5.991 18.665 13.845 1.00 54.03 184 GLU A N 1
ATOM 1418 C CA . GLU A 1 184 ? 5.442 19.950 14.312 1.00 54.03 184 GLU A CA 1
ATOM 1419 C C . GLU A 1 184 ? 6.221 20.545 15.507 1.00 54.03 184 GLU A C 1
ATOM 1421 O O . GLU A 1 184 ? 6.120 21.745 15.753 1.00 54.03 184 GLU A O 1
ATOM 1426 N N . ASP A 1 185 ? 7.015 19.743 16.229 1.00 50.12 185 ASP A N 1
ATOM 1427 C CA . ASP A 1 185 ? 7.770 20.177 17.419 1.00 50.12 185 ASP A CA 1
ATOM 1428 C C . ASP A 1 185 ? 9.147 20.814 17.097 1.00 50.12 185 ASP A C 1
ATOM 1430 O O . ASP A 1 185 ? 9.769 21.391 17.990 1.00 50.12 185 ASP A O 1
ATOM 1434 N N . GLU A 1 186 ? 9.631 20.754 15.848 1.00 49.97 186 GLU A N 1
ATOM 1435 C CA . GLU A 1 186 ? 10.926 21.344 15.440 1.00 49.97 186 GLU A CA 1
ATOM 1436 C C . GLU A 1 186 ? 10.845 22.844 15.074 1.00 49.97 186 GLU A C 1
ATOM 1438 O O . GLU A 1 186 ? 11.878 23.475 14.869 1.00 49.97 186 GLU A O 1
ATOM 1443 N N . ASP A 1 187 ? 9.647 23.444 15.051 1.00 47.97 187 ASP A N 1
ATOM 1444 C CA . ASP A 1 187 ? 9.403 24.802 14.519 1.00 47.97 187 ASP A CA 1
ATOM 1445 C C . ASP A 1 187 ? 9.018 25.842 15.603 1.00 47.97 187 ASP A C 1
ATOM 1447 O O . ASP A 1 187 ? 8.339 26.837 15.338 1.00 47.97 187 ASP A O 1
ATOM 1451 N N . VAL A 1 188 ? 9.419 25.624 16.865 1.00 49.03 188 VAL A N 1
ATOM 1452 C CA . VAL A 1 188 ? 9.198 26.582 17.969 1.00 49.03 188 VAL A CA 1
ATOM 1453 C C . VAL A 1 188 ? 10.534 26.993 18.578 1.00 49.03 188 VAL A C 1
ATOM 1455 O O . VAL A 1 188 ? 10.967 26.454 19.596 1.00 49.03 188 VAL A O 1
ATOM 1458 N N . GLY A 1 189 ? 11.199 27.954 17.938 1.00 50.12 189 GLY A N 1
ATOM 1459 C CA . GLY A 1 189 ? 12.537 28.361 18.348 1.00 50.12 189 GLY A CA 1
ATOM 1460 C C . GLY A 1 189 ? 13.000 29.740 17.898 1.00 50.12 189 GLY A C 1
ATOM 1461 O O . GLY A 1 189 ? 14.198 29.898 17.736 1.00 50.12 189 GLY A O 1
ATOM 1462 N N . GLU A 1 190 ? 12.121 30.732 17.738 1.00 42.53 190 GLU A N 1
ATOM 1463 C CA . GLU A 1 190 ? 12.545 32.143 17.692 1.00 42.53 190 GLU A CA 1
ATOM 1464 C C . GLU A 1 190 ? 11.578 33.007 18.516 1.00 42.53 190 GLU A C 1
ATOM 1466 O O . GLU A 1 190 ? 10.661 33.646 18.001 1.00 42.53 190 GLU A O 1
ATOM 1471 N N . ASP A 1 191 ? 11.773 33.000 19.838 1.00 42.12 191 ASP A N 1
ATOM 1472 C CA . ASP A 1 191 ? 11.385 34.142 20.665 1.00 42.12 191 ASP A CA 1
ATOM 1473 C C . ASP A 1 191 ? 12.333 35.300 20.297 1.00 42.12 191 ASP A C 1
ATOM 1475 O O . ASP A 1 191 ? 13.455 35.392 20.801 1.00 42.12 191 ASP A O 1
ATOM 1479 N N . GLU A 1 192 ? 11.892 36.172 19.385 1.00 45.19 192 GLU A N 1
ATOM 1480 C CA . GLU A 1 192 ? 12.464 37.509 19.184 1.00 45.19 192 GLU A CA 1
ATOM 1481 C C . GLU A 1 192 ? 12.244 38.339 20.463 1.00 45.19 192 GLU A C 1
ATOM 1483 O O . GLU A 1 192 ? 11.295 39.119 20.575 1.00 45.19 192 GLU A O 1
ATOM 1488 N N . ASP A 1 193 ? 13.113 38.168 21.459 1.00 42.56 193 ASP A N 1
ATOM 1489 C CA . ASP A 1 193 ? 13.194 39.083 22.598 1.00 42.56 193 ASP A CA 1
ATOM 1490 C C . ASP A 1 193 ? 14.091 40.271 22.208 1.00 42.56 193 ASP A C 1
ATOM 1492 O O . ASP A 1 193 ? 15.263 40.388 22.573 1.00 42.56 193 ASP A O 1
ATOM 1496 N N . ASP A 1 194 ? 13.514 41.160 21.397 1.00 48.84 194 ASP A N 1
ATOM 1497 C CA . ASP A 1 194 ? 14.053 42.480 21.085 1.00 48.84 194 ASP A CA 1
ATOM 1498 C C . ASP A 1 194 ? 14.083 43.332 22.365 1.00 48.84 194 ASP A C 1
ATOM 1500 O O . ASP A 1 194 ? 13.105 43.994 22.735 1.00 48.84 194 ASP A O 1
ATOM 1504 N N . ASN A 1 195 ? 15.231 43.374 23.046 1.00 42.81 195 ASN A N 1
ATOM 1505 C CA . ASN A 1 195 ? 15.491 44.425 24.025 1.00 42.81 195 ASN A CA 1
ATOM 1506 C C . ASN A 1 195 ? 16.946 44.917 23.994 1.00 42.81 195 ASN A C 1
ATOM 1508 O O . ASN A 1 195 ? 17.882 44.282 24.472 1.00 42.81 195 ASN A O 1
ATOM 1512 N N . TYR A 1 196 ? 17.088 46.117 23.434 1.00 45.22 196 TYR A N 1
ATOM 1513 C CA . TYR A 1 196 ? 18.265 46.982 23.417 1.00 45.22 196 TYR A CA 1
ATOM 1514 C C . TYR A 1 196 ? 19.002 47.080 24.768 1.00 45.22 196 TYR A C 1
ATOM 1516 O O . TYR A 1 196 ? 18.380 47.435 25.767 1.00 45.22 196 TYR A O 1
ATOM 1524 N N . SER A 1 197 ? 20.342 47.009 24.758 1.00 44.66 197 SER A N 1
ATOM 1525 C CA . SER A 1 197 ? 21.212 48.185 24.995 1.00 44.66 197 SER A CA 1
ATOM 1526 C C . SER A 1 197 ? 22.704 47.834 25.133 1.00 44.66 197 SER A C 1
ATOM 1528 O O . SER A 1 197 ? 23.046 46.999 25.961 1.00 44.66 197 SER A O 1
ATOM 1530 N N . GLY A 1 198 ? 23.564 48.623 24.475 1.00 36.66 198 GLY A N 1
ATOM 1531 C CA . GLY A 1 198 ? 24.832 49.089 25.059 1.00 36.66 198 GLY A CA 1
ATOM 1532 C C . GLY A 1 198 ? 26.104 48.301 24.736 1.00 36.66 198 GLY A C 1
ATOM 1533 O O . GLY A 1 198 ? 26.443 47.382 25.462 1.00 36.66 198 GLY A O 1
ATOM 1534 N N . ASP A 1 199 ? 26.786 48.735 23.671 1.00 42.84 199 ASP A N 1
ATOM 1535 C CA . ASP A 1 199 ? 28.222 49.085 23.605 1.00 42.84 199 ASP A CA 1
ATOM 1536 C C . ASP A 1 199 ? 29.189 48.374 24.579 1.00 42.84 199 ASP A C 1
ATOM 1538 O O . ASP A 1 199 ? 29.113 48.594 25.786 1.00 42.84 199 ASP A O 1
ATOM 1542 N N . GLU A 1 200 ? 30.137 47.592 24.052 1.00 44.03 200 GLU A N 1
ATOM 1543 C CA . GLU A 1 200 ? 31.586 47.871 24.133 1.00 44.03 200 GLU A CA 1
ATOM 1544 C C . GLU A 1 200 ? 32.415 46.698 23.566 1.00 44.03 200 GLU A C 1
ATOM 1546 O O . GLU A 1 200 ? 32.081 45.523 23.717 1.00 44.03 200 GLU A O 1
ATOM 1551 N N . ASP A 1 201 ? 33.500 47.074 22.889 1.00 49.44 201 ASP A N 1
ATOM 1552 C CA . ASP A 1 201 ? 34.516 46.245 22.243 1.00 49.44 201 ASP A CA 1
ATOM 1553 C C . ASP A 1 201 ? 34.993 45.031 23.064 1.00 49.44 201 ASP A C 1
ATOM 1555 O O . ASP A 1 201 ? 35.403 45.156 24.219 1.00 49.44 201 ASP A O 1
ATOM 1559 N N . SER A 1 202 ? 35.104 43.875 22.408 1.00 46.91 202 SER A N 1
ATOM 1560 C CA . SER A 1 202 ? 36.212 42.941 22.650 1.00 46.91 202 SER A CA 1
ATOM 1561 C C . SER A 1 202 ? 36.455 42.084 21.409 1.00 46.91 202 SER A C 1
ATOM 1563 O O . SER A 1 202 ? 35.611 41.299 20.986 1.00 46.91 202 SER A O 1
ATOM 1565 N N . GLU A 1 203 ? 37.615 42.316 20.798 1.00 53.19 203 GLU A N 1
ATOM 1566 C CA . GLU A 1 203 ? 38.282 41.391 19.891 1.00 53.19 203 GLU A CA 1
ATOM 1567 C C . GLU A 1 203 ? 38.681 40.156 20.707 1.00 53.19 203 GLU A C 1
ATOM 1569 O O . GLU A 1 203 ? 39.509 40.286 21.601 1.00 53.19 203 GLU A O 1
ATOM 1574 N N . ASP A 1 204 ? 38.113 38.994 20.400 1.00 47.50 204 ASP A N 1
ATOM 1575 C CA . ASP A 1 204 ? 38.721 37.694 20.690 1.00 47.50 204 ASP A CA 1
ATOM 1576 C C . ASP A 1 204 ? 38.304 36.737 19.559 1.00 47.50 204 ASP A C 1
ATOM 1578 O O . ASP A 1 204 ? 37.206 36.181 19.532 1.00 47.50 204 ASP A O 1
ATOM 1582 N N . GLU A 1 205 ? 39.184 36.630 18.559 1.00 52.94 205 GLU A N 1
ATOM 1583 C CA . GLU A 1 205 ? 39.194 35.548 17.573 1.00 52.94 205 GLU A CA 1
ATOM 1584 C C . GLU A 1 205 ? 39.688 34.273 18.277 1.00 52.94 205 GLU A C 1
ATOM 1586 O O . GLU A 1 205 ? 40.868 33.934 18.196 1.00 52.94 205 GLU A O 1
ATOM 1591 N N . ASP A 1 206 ? 38.800 33.584 18.994 1.00 47.59 206 ASP A N 1
ATOM 1592 C CA . ASP A 1 206 ? 39.027 32.194 19.400 1.00 47.59 206 ASP A CA 1
ATOM 1593 C C . ASP A 1 206 ? 38.326 31.272 18.395 1.00 47.59 206 ASP A C 1
ATOM 1595 O O . ASP A 1 206 ? 37.142 30.948 18.485 1.00 47.59 206 ASP A O 1
ATOM 1599 N N . ASP A 1 207 ? 39.117 30.908 17.390 1.00 54.91 207 ASP A N 1
ATOM 1600 C CA . ASP A 1 207 ? 38.852 29.927 16.345 1.00 54.91 207 ASP A CA 1
ATOM 1601 C C . ASP A 1 207 ? 38.888 28.516 16.973 1.00 54.91 207 ASP A C 1
ATOM 1603 O O . ASP A 1 207 ? 39.915 27.832 16.981 1.00 54.91 207 ASP A O 1
ATOM 1607 N N . GLU A 1 208 ? 37.771 28.084 17.560 1.00 50.88 208 GLU A N 1
ATOM 1608 C CA . GLU A 1 208 ? 37.510 26.671 17.858 1.00 50.88 208 GLU A CA 1
ATOM 1609 C C . GLU A 1 208 ? 36.244 26.208 17.121 1.00 50.88 208 GLU A C 1
ATOM 1611 O O . GLU A 1 208 ? 35.256 25.792 17.730 1.00 50.88 208 GLU A O 1
ATOM 1616 N N . ASP A 1 209 ? 36.309 26.218 15.785 1.00 50.78 209 ASP A N 1
ATOM 1617 C CA . ASP A 1 209 ? 35.511 25.324 14.938 1.00 50.78 209 ASP A CA 1
ATOM 1618 C C . ASP A 1 209 ? 35.920 23.873 15.249 1.00 50.78 209 ASP A C 1
ATOM 1620 O O . ASP A 1 209 ? 36.741 23.244 14.583 1.00 50.78 209 ASP A O 1
ATOM 1624 N N . SER A 1 210 ? 35.355 23.323 16.321 1.00 52.06 210 SER A N 1
ATOM 1625 C CA . SER A 1 210 ? 35.129 21.883 16.433 1.00 52.06 210 SER A CA 1
ATOM 1626 C C . SER A 1 210 ? 33.738 21.572 15.897 1.00 52.06 210 SER A C 1
ATOM 1628 O O . SER A 1 210 ? 32.888 21.030 16.606 1.00 52.06 210 SER A O 1
ATOM 1630 N N . GLU A 1 211 ? 33.515 21.892 14.622 1.00 50.25 211 GLU A N 1
ATOM 1631 C CA . GLU A 1 211 ? 32.578 21.113 13.830 1.00 50.25 211 GLU A CA 1
ATOM 1632 C C . GLU A 1 211 ? 33.217 19.734 13.679 1.00 50.25 211 GLU A C 1
ATOM 1634 O O . GLU A 1 211 ? 34.145 19.526 12.898 1.00 50.25 211 GLU A O 1
ATOM 1639 N N . SER A 1 212 ? 32.780 18.782 14.504 1.00 49.97 212 SER A N 1
ATOM 1640 C CA . SER A 1 212 ? 32.967 17.379 14.171 1.00 49.97 212 SER A CA 1
ATOM 1641 C C . SER A 1 212 ? 32.118 17.121 12.931 1.00 49.97 212 SER A C 1
ATOM 1643 O O . SER A 1 212 ? 30.974 16.674 13.041 1.00 49.97 212 SER A O 1
ATOM 1645 N N . GLU A 1 213 ? 32.667 17.460 11.765 1.00 47.44 213 GLU A N 1
ATOM 1646 C CA . GLU A 1 213 ? 32.314 16.800 10.523 1.00 47.44 213 GLU A CA 1
ATOM 1647 C C . GLU A 1 213 ? 32.343 15.308 10.860 1.00 47.44 213 GLU A C 1
ATOM 1649 O O . GLU A 1 213 ? 33.337 14.776 11.368 1.00 47.44 213 GLU A O 1
ATOM 1654 N N . ASP A 1 214 ? 31.184 14.667 10.742 1.00 51.53 214 ASP A N 1
ATOM 1655 C CA . ASP A 1 214 ? 31.096 13.220 10.688 1.00 51.53 214 ASP A CA 1
ATOM 1656 C C . ASP A 1 214 ? 31.968 12.837 9.495 1.00 51.53 214 ASP A C 1
ATOM 1658 O O . ASP A 1 214 ? 31.526 12.930 8.352 1.00 51.53 214 ASP A O 1
ATOM 1662 N N . ASP A 1 215 ? 33.254 12.582 9.760 1.00 50.97 215 ASP A N 1
ATOM 1663 C CA . ASP A 1 215 ? 34.237 12.158 8.777 1.00 50.97 215 ASP A CA 1
ATOM 1664 C C . ASP A 1 215 ? 33.684 10.861 8.181 1.00 50.97 215 ASP A C 1
ATOM 1666 O O . ASP A 1 215 ? 33.929 9.761 8.694 1.00 50.97 215 ASP A O 1
ATOM 1670 N N . GLU A 1 216 ? 32.896 10.988 7.113 1.00 54.28 216 GLU A N 1
ATOM 1671 C CA . GLU A 1 216 ? 32.544 9.905 6.216 1.00 54.28 216 GLU A CA 1
ATOM 1672 C C . GLU A 1 216 ? 33.874 9.344 5.730 1.00 54.28 216 GLU A C 1
ATOM 1674 O O . GLU A 1 216 ? 34.502 9.872 4.814 1.00 54.28 216 GLU A O 1
ATOM 1679 N N . ILE A 1 217 ? 34.367 8.313 6.420 1.00 63.69 217 ILE A N 1
ATOM 1680 C CA . ILE A 1 217 ? 35.654 7.698 6.122 1.00 63.69 217 ILE A CA 1
ATOM 1681 C C . ILE A 1 217 ? 35.607 7.275 4.654 1.00 63.69 217 ILE A C 1
ATOM 1683 O O . ILE A 1 217 ? 34.922 6.307 4.312 1.00 63.69 217 ILE A O 1
ATOM 1687 N N . GLU A 1 218 ? 36.321 8.014 3.799 1.00 67.44 218 GLU A N 1
ATOM 1688 C CA . GLU A 1 218 ? 36.355 7.766 2.361 1.00 67.44 218 GLU A CA 1
ATOM 1689 C C . GLU A 1 218 ? 36.717 6.296 2.115 1.00 67.44 218 GLU A C 1
ATOM 1691 O O . GLU A 1 218 ? 37.775 5.811 2.536 1.00 67.44 218 GLU A O 1
ATOM 1696 N N . GLU A 1 219 ? 35.818 5.565 1.448 1.00 79.75 219 GLU A N 1
ATOM 1697 C CA . GLU A 1 219 ? 36.003 4.144 1.155 1.00 79.75 219 GLU A CA 1
ATOM 1698 C C . GLU A 1 219 ? 37.335 3.936 0.422 1.00 79.75 219 GLU A C 1
ATOM 1700 O O . GLU A 1 219 ? 37.597 4.513 -0.639 1.00 79.75 219 GLU A O 1
ATOM 1705 N N . THR A 1 220 ? 38.194 3.066 0.953 1.00 84.25 220 THR A N 1
ATOM 1706 C CA . THR A 1 220 ? 39.472 2.798 0.296 1.00 84.25 220 THR A CA 1
ATOM 1707 C C . THR A 1 220 ? 39.246 2.026 -1.006 1.00 84.25 220 THR A C 1
ATOM 1709 O O . THR A 1 220 ? 38.360 1.177 -1.120 1.00 84.25 220 THR A O 1
ATOM 1712 N N . GLN A 1 221 ? 40.117 2.220 -2.004 1.00 83.50 221 GLN A N 1
ATOM 1713 C CA . GLN A 1 221 ? 40.040 1.503 -3.289 1.00 83.50 221 GLN A CA 1
ATOM 1714 C C . GLN A 1 221 ? 39.918 -0.026 -3.124 1.00 83.50 221 GLN A C 1
ATOM 1716 O O . GLN A 1 221 ? 39.287 -0.707 -3.936 1.00 83.50 221 GLN A O 1
ATOM 1721 N N . LYS A 1 222 ? 40.539 -0.582 -2.079 1.00 80.31 222 LYS A N 1
ATOM 1722 C CA . LYS A 1 222 ? 40.483 -2.012 -1.779 1.00 80.31 222 LYS A CA 1
ATOM 1723 C C . LYS A 1 222 ? 39.090 -2.439 -1.312 1.00 80.31 222 LYS A C 1
ATOM 1725 O O . LYS A 1 222 ? 38.614 -3.476 -1.763 1.00 80.31 222 LYS A O 1
ATOM 1730 N N . GLU A 1 223 ? 38.448 -1.658 -0.452 1.00 83.44 223 GLU A N 1
ATOM 1731 C CA . GLU A 1 223 ? 37.083 -1.916 0.022 1.00 83.44 223 GLU A CA 1
ATOM 1732 C C . GLU A 1 223 ? 36.078 -1.816 -1.129 1.00 83.44 223 GLU A C 1
ATOM 1734 O O . GLU A 1 223 ? 35.281 -2.739 -1.317 1.00 83.44 223 GLU A O 1
ATOM 1739 N N . PHE A 1 224 ? 36.239 -0.813 -1.999 1.00 82.88 224 PHE A N 1
ATOM 1740 C CA . PHE A 1 224 ? 35.466 -0.691 -3.236 1.00 82.88 224 PHE A CA 1
ATOM 1741 C C . PHE A 1 224 ? 35.612 -1.934 -4.135 1.00 82.88 224 PHE A C 1
ATOM 1743 O O . PHE A 1 224 ? 34.623 -2.521 -4.585 1.00 82.88 224 PHE A O 1
ATOM 1750 N N . LEU A 1 225 ? 36.851 -2.388 -4.375 1.00 87.94 225 LEU A N 1
ATOM 1751 C CA . LEU A 1 225 ? 37.136 -3.592 -5.168 1.00 87.94 225 LEU A CA 1
ATOM 1752 C C . LEU A 1 225 ? 36.567 -4.858 -4.512 1.00 87.94 225 LEU A C 1
ATOM 1754 O O . LEU A 1 225 ? 36.015 -5.711 -5.207 1.00 87.94 225 LEU A O 1
ATOM 1758 N N . GLU A 1 226 ? 36.656 -4.991 -3.187 1.00 86.25 226 GLU A N 1
ATOM 1759 C CA . GLU A 1 226 ? 36.074 -6.119 -2.453 1.00 86.25 226 GLU A CA 1
ATOM 1760 C C . GLU A 1 226 ? 34.541 -6.125 -2.530 1.00 86.25 226 GLU A C 1
ATOM 1762 O O . GLU A 1 226 ? 33.946 -7.194 -2.721 1.00 86.25 226 GLU A O 1
ATOM 1767 N N . ARG A 1 227 ? 33.887 -4.957 -2.451 1.00 82.00 227 ARG A N 1
ATOM 1768 C CA . ARG A 1 227 ? 32.441 -4.820 -2.680 1.00 82.00 227 ARG A CA 1
ATOM 1769 C C . ARG A 1 227 ? 32.078 -5.263 -4.092 1.00 82.00 227 ARG A C 1
ATOM 1771 O O . ARG A 1 227 ? 31.184 -6.095 -4.249 1.00 82.00 227 ARG A O 1
ATOM 1778 N N . TYR A 1 228 ? 32.810 -4.792 -5.100 1.00 79.00 228 TYR A N 1
ATOM 1779 C CA . TYR A 1 228 ? 32.560 -5.133 -6.501 1.00 79.00 228 TYR A CA 1
ATOM 1780 C C . TYR A 1 228 ? 32.749 -6.632 -6.779 1.00 79.00 228 TYR A C 1
ATOM 1782 O O . TYR A 1 228 ? 31.921 -7.252 -7.441 1.00 79.00 228 TYR A O 1
ATOM 1790 N N . VAL A 1 229 ? 33.780 -7.259 -6.201 1.00 83.00 229 VAL A N 1
ATOM 1791 C CA . VAL A 1 229 ? 33.998 -8.715 -6.293 1.00 83.00 229 VAL A CA 1
ATOM 1792 C C . VAL A 1 229 ? 32.849 -9.491 -5.639 1.00 83.00 229 VAL A C 1
ATOM 1794 O O . VAL A 1 229 ? 32.370 -10.472 -6.210 1.00 83.00 229 VAL A O 1
ATOM 1797 N N . ARG A 1 230 ? 32.353 -9.052 -4.472 1.00 77.88 230 ARG A N 1
ATOM 1798 C CA . ARG A 1 230 ? 31.188 -9.678 -3.814 1.00 77.88 230 ARG A CA 1
ATOM 1799 C C . ARG A 1 230 ? 29.912 -9.527 -4.642 1.00 77.88 230 ARG A C 1
ATOM 1801 O O . ARG A 1 230 ? 29.113 -10.459 -4.682 1.00 77.88 230 ARG A O 1
ATOM 1808 N N . VAL A 1 231 ? 29.715 -8.374 -5.276 1.00 73.50 231 VAL A N 1
ATOM 1809 C CA . VAL A 1 231 ? 28.589 -8.095 -6.178 1.00 73.50 231 VAL A CA 1
ATOM 1810 C C . VAL A 1 231 ? 28.665 -8.982 -7.421 1.00 73.50 231 VAL A C 1
ATOM 1812 O O . VAL A 1 231 ? 27.720 -9.716 -7.701 1.00 73.50 231 VAL A O 1
ATOM 1815 N N . ALA A 1 232 ? 29.812 -9.024 -8.098 1.00 74.81 232 ALA A N 1
ATOM 1816 C CA . ALA A 1 232 ? 30.021 -9.862 -9.275 1.00 74.81 232 ALA A CA 1
ATOM 1817 C C . ALA A 1 232 ? 29.795 -11.355 -8.973 1.00 74.81 232 ALA A C 1
ATOM 1819 O O . ALA A 1 232 ? 29.089 -12.035 -9.715 1.00 74.81 232 ALA A O 1
ATOM 1820 N N . ALA A 1 233 ? 30.303 -11.852 -7.841 1.00 73.06 233 ALA A N 1
ATOM 1821 C CA . ALA A 1 233 ? 30.102 -13.240 -7.424 1.00 73.06 233 ALA A CA 1
ATOM 1822 C C . ALA A 1 233 ? 28.634 -13.564 -7.079 1.00 73.06 233 ALA A C 1
ATOM 1824 O O . ALA A 1 233 ? 28.176 -14.692 -7.269 1.00 73.06 233 ALA A O 1
ATOM 1825 N N . LYS A 1 234 ? 27.869 -12.595 -6.558 1.00 68.75 234 LYS A N 1
ATOM 1826 C CA . LYS A 1 234 ? 26.422 -12.753 -6.331 1.00 68.75 234 LYS A CA 1
ATOM 1827 C C . LYS A 1 234 ? 25.657 -12.791 -7.656 1.00 68.75 234 LYS A C 1
ATOM 1829 O O . LYS A 1 234 ? 24.792 -13.651 -7.810 1.00 68.75 234 LYS A O 1
ATOM 1834 N N . LEU A 1 235 ? 26.033 -11.935 -8.608 1.00 65.56 235 LEU A N 1
ATOM 1835 C CA . LEU A 1 235 ? 25.448 -11.887 -9.948 1.00 65.56 235 LEU A CA 1
ATOM 1836 C C . LEU A 1 235 ? 25.699 -13.190 -10.729 1.00 65.56 235 LEU A C 1
ATOM 1838 O O . LEU A 1 235 ? 24.774 -13.734 -11.327 1.00 65.56 235 LEU A O 1
ATOM 1842 N N . GLU A 1 236 ? 26.918 -13.737 -10.664 1.00 60.75 236 GLU A N 1
ATOM 1843 C CA . GLU A 1 236 ? 27.285 -15.021 -11.288 1.00 60.75 236 GLU A CA 1
ATOM 1844 C C . GLU A 1 236 ? 26.490 -16.204 -10.705 1.00 60.75 236 GLU A C 1
ATOM 1846 O O . GLU A 1 236 ? 26.094 -17.115 -11.431 1.00 60.75 236 GLU A O 1
ATOM 1851 N N . ASN A 1 237 ? 26.171 -16.156 -9.409 1.00 60.12 237 ASN A N 1
ATOM 1852 C CA . ASN A 1 237 ? 25.345 -17.159 -8.732 1.00 60.12 237 ASN A CA 1
ATOM 1853 C C . ASN A 1 237 ? 23.829 -16.973 -8.952 1.00 60.12 237 ASN A C 1
ATOM 1855 O O . ASN A 1 237 ? 23.030 -17.652 -8.305 1.00 60.12 237 ASN A O 1
ATOM 1859 N N . GLY A 1 238 ? 23.415 -16.052 -9.830 1.00 51.41 238 GLY A N 1
ATOM 1860 C CA . GLY A 1 238 ? 22.004 -15.765 -10.103 1.00 51.41 238 GLY A CA 1
ATOM 1861 C C . GLY A 1 238 ? 21.266 -15.106 -8.933 1.00 51.41 238 GLY A C 1
ATOM 1862 O O . GLY A 1 238 ? 20.036 -15.079 -8.914 1.00 51.41 238 GLY A O 1
ATOM 1863 N N . LEU A 1 239 ? 21.995 -14.586 -7.941 1.00 48.41 239 LEU A N 1
ATOM 1864 C CA . LEU A 1 239 ? 21.423 -13.790 -6.866 1.00 48.41 239 LEU A CA 1
ATOM 1865 C C . LEU A 1 239 ? 21.324 -12.347 -7.373 1.00 48.41 239 LEU A C 1
ATOM 1867 O O . LEU A 1 239 ? 22.353 -11.712 -7.598 1.00 48.41 239 LEU A O 1
ATOM 1871 N N . ASN A 1 240 ? 20.102 -11.832 -7.558 1.00 53.81 240 ASN A N 1
ATOM 1872 C CA . ASN A 1 240 ? 19.892 -10.426 -7.915 1.00 53.81 240 ASN A CA 1
ATOM 1873 C C . ASN A 1 240 ? 20.664 -9.540 -6.933 1.00 53.81 240 ASN A C 1
ATOM 1875 O O . ASN A 1 240 ? 20.393 -9.550 -5.729 1.00 53.81 240 ASN A O 1
ATOM 1879 N N . VAL A 1 241 ? 21.636 -8.797 -7.451 1.00 52.12 241 VAL A N 1
ATOM 1880 C CA . VAL A 1 241 ? 22.274 -7.729 -6.698 1.00 52.12 241 VAL A CA 1
ATOM 1881 C C . VAL A 1 241 ? 21.399 -6.504 -6.877 1.00 52.12 241 VAL A C 1
ATOM 1883 O O . VAL A 1 241 ? 21.275 -5.974 -7.977 1.00 52.12 241 VAL A O 1
ATOM 1886 N N . GLU A 1 242 ? 20.734 -6.107 -5.798 1.00 56.69 242 GLU A N 1
ATOM 1887 C CA . GLU A 1 242 ? 20.136 -4.783 -5.700 1.00 56.69 242 GLU A CA 1
ATOM 1888 C C . GLU A 1 242 ? 21.315 -3.811 -5.554 1.00 56.69 242 GLU A C 1
ATOM 1890 O O . GLU A 1 242 ? 21.899 -3.698 -4.479 1.00 56.69 242 GLU A O 1
ATOM 1895 N N . GLU A 1 243 ? 21.758 -3.221 -6.667 1.00 52.44 243 GLU A N 1
ATOM 1896 C CA . GLU A 1 243 ? 22.589 -2.017 -6.624 1.00 52.44 243 GLU A CA 1
ATOM 1897 C C . GLU A 1 243 ? 21.688 -0.911 -6.080 1.00 52.44 243 GLU A C 1
ATOM 1899 O O . GLU A 1 243 ? 20.830 -0.381 -6.783 1.00 52.44 243 GLU A O 1
ATOM 1904 N N . GLU A 1 244 ? 21.788 -0.686 -4.776 1.00 52.88 244 GLU A N 1
ATOM 1905 C CA . GLU A 1 244 ? 21.077 0.379 -4.096 1.00 52.88 244 GLU A CA 1
ATOM 1906 C C . GLU A 1 244 ? 21.861 1.667 -4.339 1.00 52.88 244 GLU A C 1
ATOM 1908 O O . GLU A 1 244 ? 22.949 1.842 -3.792 1.00 52.88 244 GLU A O 1
ATOM 1913 N N . ASP A 1 245 ? 21.348 2.523 -5.222 1.00 55.12 245 ASP A N 1
ATOM 1914 C CA . ASP A 1 245 ? 21.873 3.876 -5.367 1.00 55.12 245 ASP A CA 1
ATOM 1915 C C . ASP A 1 245 ? 21.575 4.637 -4.069 1.00 55.12 245 ASP A C 1
ATOM 1917 O O . ASP A 1 245 ? 20.423 4.697 -3.621 1.00 55.12 245 ASP A O 1
ATOM 1921 N N . VAL A 1 246 ? 22.629 5.130 -3.420 1.00 51.41 246 VAL A N 1
ATOM 1922 C CA . VAL A 1 246 ? 22.549 5.781 -2.106 1.00 51.41 246 VAL A CA 1
ATOM 1923 C C . VAL A 1 246 ? 21.734 7.074 -2.217 1.00 51.41 246 VAL A C 1
ATOM 1925 O O . VAL A 1 246 ? 20.948 7.372 -1.324 1.00 51.41 246 VAL A O 1
ATOM 1928 N N . GLU A 1 247 ? 21.790 7.757 -3.366 1.00 53.75 247 GLU A N 1
ATOM 1929 C CA . GLU A 1 247 ? 21.043 8.998 -3.620 1.00 53.75 247 GLU A CA 1
ATOM 1930 C C . GLU A 1 247 ? 19.514 8.798 -3.680 1.00 53.75 247 GLU A C 1
ATOM 1932 O O . GLU A 1 247 ? 18.744 9.723 -3.424 1.00 53.75 247 GLU A O 1
ATOM 1937 N N . ASP A 1 248 ? 19.033 7.585 -3.975 1.00 56.66 248 ASP A N 1
ATOM 1938 C CA . ASP A 1 248 ? 17.595 7.293 -4.046 1.00 56.66 248 ASP A CA 1
ATOM 1939 C C . ASP A 1 248 ? 16.977 6.992 -2.648 1.00 56.66 248 ASP A C 1
ATOM 1941 O O . ASP A 1 248 ? 15.761 6.755 -2.534 1.00 56.66 248 ASP A O 1
ATOM 1945 N N . GLN A 1 249 ? 17.782 6.966 -1.570 1.00 56.69 249 GLN A N 1
ATOM 1946 C CA . GLN A 1 249 ? 17.335 6.628 -0.206 1.00 56.69 249 GLN A CA 1
ATOM 1947 C C . GLN A 1 249 ? 16.672 7.780 0.562 1.00 56.69 249 GLN A C 1
ATOM 1949 O O . GLN A 1 249 ? 15.839 7.493 1.427 1.00 56.69 249 GLN A O 1
ATOM 1954 N N . ASP A 1 250 ? 16.890 9.036 0.169 1.00 61.81 250 ASP A N 1
ATOM 1955 C CA . ASP A 1 250 ? 16.363 10.198 0.909 1.00 61.81 250 ASP A CA 1
ATOM 1956 C C . ASP A 1 250 ? 15.224 10.935 0.194 1.00 61.81 250 ASP A C 1
ATOM 1958 O O . ASP A 1 250 ? 14.572 11.805 0.767 1.00 61.81 250 ASP A O 1
ATOM 1962 N N . TYR A 1 251 ? 14.912 10.566 -1.052 1.00 72.06 251 TYR A N 1
ATOM 1963 C CA . TYR A 1 251 ? 13.813 11.198 -1.782 1.00 72.06 251 TYR A CA 1
ATOM 1964 C C . TYR A 1 251 ? 12.443 10.744 -1.255 1.00 72.06 251 TYR A C 1
ATOM 1966 O O . TYR A 1 251 ? 12.073 9.573 -1.412 1.00 72.06 251 TYR A O 1
ATOM 1974 N N . GLU A 1 252 ? 11.671 11.682 -0.700 1.00 80.88 252 GLU A N 1
ATOM 1975 C CA . GLU A 1 252 ? 10.269 11.503 -0.309 1.00 80.88 252 GLU A CA 1
ATOM 1976 C C . GLU A 1 252 ? 9.356 11.512 -1.557 1.00 80.88 252 GLU A C 1
ATOM 1978 O O . GLU A 1 252 ? 9.278 12.524 -2.258 1.00 80.88 252 GLU A O 1
ATOM 1983 N N . PRO A 1 253 ? 8.658 10.406 -1.878 1.00 79.81 253 PRO A N 1
ATOM 1984 C CA . PRO A 1 253 ? 7.786 10.343 -3.047 1.00 79.81 253 PRO A CA 1
ATOM 1985 C C . PRO A 1 253 ? 6.625 11.348 -3.009 1.00 79.81 253 PRO A C 1
ATOM 1987 O O . PRO A 1 253 ? 5.782 11.315 -2.113 1.00 79.81 253 PRO A O 1
ATOM 1990 N N . GLU A 1 254 ? 6.496 12.166 -4.056 1.00 82.25 254 GLU A N 1
ATOM 1991 C CA . GLU A 1 254 ? 5.320 13.018 -4.251 1.00 82.25 254 GLU A CA 1
ATOM 1992 C C . GLU A 1 254 ? 4.061 12.181 -4.542 1.00 82.25 254 GLU A C 1
ATOM 1994 O O . GLU A 1 254 ? 3.945 11.516 -5.577 1.00 82.25 254 GLU A O 1
ATOM 1999 N N . LEU A 1 255 ? 3.066 12.255 -3.653 1.00 81.69 255 LEU A N 1
ATOM 2000 C CA . LEU A 1 255 ? 1.823 11.483 -3.769 1.00 81.69 255 LEU A CA 1
ATOM 2001 C C . LEU A 1 255 ? 0.747 12.127 -4.663 1.00 81.69 255 LEU A C 1
ATOM 2003 O O . LEU A 1 255 ? -0.354 11.583 -4.812 1.00 81.69 255 LEU A O 1
ATOM 2007 N N . GLY A 1 256 ? 1.021 13.290 -5.257 1.00 79.19 256 GLY A N 1
ATOM 2008 C CA . GLY A 1 256 ? 0.045 14.029 -6.061 1.00 79.19 256 GLY A CA 1
ATOM 2009 C C . GLY A 1 256 ? -1.222 14.362 -5.259 1.00 79.19 256 GLY A C 1
ATOM 2010 O O . GLY A 1 256 ? -1.149 14.830 -4.128 1.00 79.19 256 GLY A O 1
ATOM 2011 N N . P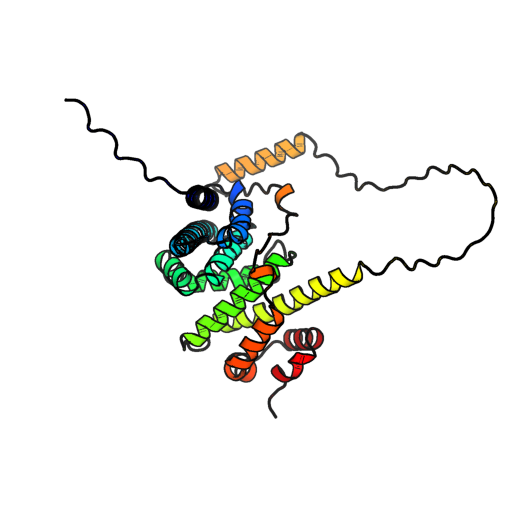HE A 1 257 ? -2.415 14.099 -5.807 1.00 76.25 257 PHE A N 1
ATOM 2012 C CA . PHE A 1 257 ? -3.681 14.362 -5.094 1.00 76.25 257 PHE A CA 1
ATOM 2013 C C . PHE A 1 257 ? -3.879 13.549 -3.817 1.00 76.25 257 PHE A C 1
ATOM 2015 O O . PHE A 1 257 ? -4.666 13.949 -2.957 1.00 76.25 257 PHE A O 1
ATOM 2022 N N . LEU A 1 258 ? -3.202 12.403 -3.699 1.00 83.81 258 LEU A N 1
ATOM 2023 C CA . LEU A 1 258 ? -3.287 11.570 -2.507 1.00 83.81 258 LEU A CA 1
ATOM 2024 C C . LEU A 1 258 ? -2.665 12.281 -1.297 1.00 83.81 258 LEU A C 1
ATOM 2026 O O . LEU A 1 258 ? -3.034 11.980 -0.164 1.00 83.81 258 LEU A O 1
ATOM 2030 N N . GLU A 1 259 ? -1.822 13.292 -1.530 1.00 85.62 259 GLU A N 1
ATOM 2031 C CA . GLU A 1 259 ? -1.299 14.167 -0.484 1.00 85.62 259 GLU A CA 1
ATOM 2032 C C . GLU A 1 259 ? -2.414 14.974 0.202 1.00 85.62 259 GLU A C 1
ATOM 2034 O O . GLU A 1 259 ? -2.396 15.183 1.411 1.00 85.62 259 GLU A O 1
ATOM 2039 N N . GLY A 1 260 ? -3.462 15.356 -0.529 1.00 84.81 260 GLY A N 1
ATOM 2040 C CA . GLY A 1 260 ? -4.598 16.091 0.035 1.00 84.81 260 GLY A CA 1
ATOM 2041 C C . GLY A 1 260 ? -5.618 15.220 0.777 1.00 84.81 260 GLY A C 1
ATOM 2042 O O . GLY A 1 260 ? -6.603 15.743 1.300 1.00 84.81 260 GLY A O 1
ATOM 2043 N N . VAL A 1 261 ? -5.448 13.893 0.797 1.00 88.25 261 VAL A N 1
ATOM 2044 C CA . VAL A 1 261 ? -6.434 12.981 1.391 1.00 88.25 261 VAL A CA 1
ATOM 2045 C C . VAL A 1 261 ? -6.318 12.977 2.913 1.00 88.25 261 VAL A C 1
ATOM 2047 O O . VAL A 1 261 ? -5.289 12.611 3.479 1.00 88.25 261 VAL A O 1
ATOM 2050 N N . ASP A 1 262 ? -7.428 13.299 3.581 1.00 92.81 262 ASP A N 1
ATOM 2051 C CA . ASP A 1 262 ? -7.587 13.130 5.026 1.00 92.81 262 ASP A CA 1
ATOM 2052 C C . ASP A 1 262 ? -7.716 11.634 5.365 1.00 92.81 262 ASP A C 1
ATOM 2054 O O . ASP A 1 262 ? -8.801 11.028 5.336 1.00 92.81 262 ASP A O 1
ATOM 2058 N N . THR A 1 263 ? -6.569 11.019 5.648 1.00 93.06 263 THR A N 1
ATOM 2059 C CA . THR A 1 263 ? -6.463 9.603 6.007 1.00 93.06 263 THR A CA 1
ATOM 2060 C C . THR A 1 263 ? -7.218 9.301 7.295 1.00 93.06 263 THR A C 1
ATOM 2062 O O . THR A 1 263 ? -7.998 8.348 7.329 1.00 93.06 263 THR A O 1
ATOM 2065 N N . THR A 1 264 ? -7.081 10.151 8.314 1.00 92.75 264 THR A N 1
ATOM 2066 C CA . THR A 1 264 ? -7.755 10.019 9.613 1.00 92.75 264 THR A CA 1
ATOM 2067 C C . THR A 1 264 ? -9.266 9.900 9.432 1.00 92.75 264 THR A C 1
ATOM 2069 O O . THR A 1 264 ? -9.885 8.915 9.855 1.00 92.75 264 THR A O 1
ATOM 2072 N N . ARG A 1 265 ? -9.885 10.857 8.735 1.00 93.62 265 ARG A N 1
ATOM 2073 C CA . ARG A 1 265 ? -11.329 10.831 8.472 1.00 93.62 265 ARG A CA 1
ATOM 2074 C C . ARG A 1 265 ? -11.742 9.598 7.679 1.00 93.62 265 ARG A C 1
ATOM 2076 O O . ARG A 1 265 ? -12.790 9.015 7.978 1.00 93.62 265 ARG A O 1
ATOM 2083 N N . THR A 1 266 ? -10.950 9.204 6.686 1.00 93.25 266 THR A N 1
ATOM 2084 C CA . THR A 1 266 ? -11.229 8.037 5.837 1.00 93.25 266 THR A CA 1
ATOM 2085 C C . THR A 1 266 ? -11.265 6.749 6.667 1.00 93.25 266 THR A C 1
ATOM 2087 O O . THR A 1 266 ? -12.247 6.004 6.614 1.00 93.25 266 THR A O 1
ATOM 2090 N N . ILE A 1 267 ? -10.258 6.529 7.515 1.00 94.94 267 ILE A N 1
ATOM 2091 C CA . ILE A 1 267 ? -10.124 5.337 8.365 1.00 94.94 267 ILE A CA 1
ATOM 2092 C C . ILE A 1 267 ? -11.245 5.257 9.396 1.00 94.94 267 ILE A C 1
ATOM 2094 O O . ILE A 1 267 ? -11.927 4.238 9.502 1.00 94.94 267 ILE A O 1
ATOM 2098 N N . PHE A 1 268 ? -11.490 6.328 10.152 1.00 95.44 268 PHE A N 1
ATOM 2099 C CA . PHE A 1 268 ? -12.513 6.277 11.197 1.00 95.44 268 PHE A CA 1
ATOM 2100 C C . PHE A 1 268 ? -13.931 6.189 10.619 1.00 95.44 268 PHE A C 1
ATOM 2102 O O . PHE A 1 268 ? -14.813 5.597 11.246 1.00 95.44 268 PHE A O 1
ATOM 2109 N N . SER A 1 269 ? -14.153 6.686 9.397 1.00 95.31 269 SER A N 1
ATOM 2110 C CA . SER A 1 269 ? -15.405 6.458 8.664 1.00 95.31 269 SER A CA 1
ATOM 2111 C C . SER A 1 269 ? -15.574 4.987 8.273 1.00 95.31 269 SER A C 1
ATOM 2113 O O . SER A 1 269 ? -16.662 4.435 8.455 1.00 95.31 269 SER A O 1
ATOM 2115 N N . LEU A 1 270 ? -14.503 4.333 7.808 1.00 95.25 270 LEU A N 1
ATOM 2116 C CA . LEU A 1 270 ? -14.487 2.898 7.514 1.00 95.25 270 LEU A CA 1
ATOM 2117 C C . LEU A 1 270 ? -14.797 2.067 8.768 1.00 95.25 270 LEU A C 1
ATOM 2119 O O . LEU A 1 270 ? -15.700 1.229 8.744 1.00 95.25 270 LEU A O 1
ATOM 2123 N N . ILE A 1 271 ? -14.106 2.346 9.879 1.00 94.50 271 ILE A N 1
ATOM 2124 C CA . ILE A 1 271 ? -14.308 1.658 11.164 1.00 94.50 271 ILE A CA 1
ATOM 2125 C C . ILE A 1 271 ? -15.745 1.828 11.643 1.00 94.50 271 ILE A C 1
ATOM 2127 O O . ILE A 1 271 ? -16.375 0.861 12.058 1.00 94.50 271 ILE A O 1
ATOM 2131 N N . LYS A 1 272 ? -16.298 3.041 11.553 1.00 94.12 272 LYS A N 1
ATOM 2132 C CA . LYS A 1 272 ? -17.686 3.301 11.941 1.00 94.12 272 LYS A CA 1
ATOM 2133 C C . LYS A 1 272 ? -18.677 2.528 11.068 1.00 94.12 272 LYS A C 1
ATOM 2135 O O . LYS A 1 272 ? -19.639 1.974 11.595 1.00 94.12 272 LYS A O 1
ATOM 2140 N N . ARG A 1 273 ? -18.449 2.475 9.751 1.00 94.00 273 ARG A N 1
ATOM 2141 C CA . ARG A 1 273 ? -19.314 1.764 8.794 1.00 94.00 273 ARG A CA 1
ATOM 2142 C C . ARG A 1 273 ? -19.319 0.254 9.036 1.00 94.00 273 ARG A C 1
ATOM 2144 O O . ARG A 1 273 ? -20.381 -0.357 8.978 1.00 94.00 273 ARG A O 1
ATOM 2151 N N . TYR A 1 274 ? -18.164 -0.328 9.354 1.00 91.81 274 TYR A N 1
ATOM 2152 C CA . TYR A 1 274 ? -17.994 -1.771 9.555 1.00 91.81 274 TYR A CA 1
ATOM 2153 C C . TYR A 1 274 ? -17.730 -2.161 11.019 1.00 91.81 274 TYR A C 1
ATOM 2155 O O . TYR A 1 274 ? -17.132 -3.201 11.292 1.00 91.81 274 TYR A O 1
ATOM 2163 N N . HIS A 1 275 ? -18.215 -1.354 11.970 1.00 90.44 275 HIS A N 1
ATOM 2164 C CA . HIS A 1 275 ? -17.902 -1.471 13.402 1.00 90.44 275 HIS A CA 1
ATOM 2165 C C . HIS A 1 275 ? -18.180 -2.859 13.981 1.00 90.44 275 HIS A C 1
ATOM 2167 O O . HIS A 1 275 ? -17.363 -3.399 14.721 1.00 90.44 275 HIS A O 1
ATOM 2173 N N . ASN A 1 276 ? -19.306 -3.471 13.604 1.00 87.38 276 ASN A N 1
ATOM 2174 C CA . ASN A 1 276 ? -19.663 -4.799 14.102 1.00 87.38 276 ASN A CA 1
ATOM 2175 C C . ASN A 1 276 ? -18.602 -5.850 13.722 1.00 87.38 276 ASN A C 1
ATOM 2177 O O . ASN A 1 276 ? -18.203 -6.642 14.565 1.00 87.38 276 ASN A O 1
ATOM 2181 N N . VAL A 1 277 ? -18.087 -5.802 12.491 1.00 87.56 277 VAL A N 1
ATOM 2182 C CA . VAL A 1 277 ? -17.136 -6.803 11.983 1.00 87.56 277 VAL A CA 1
ATOM 2183 C C . VAL A 1 277 ? -15.705 -6.505 12.433 1.00 87.56 277 VAL A C 1
ATOM 2185 O O . VAL A 1 277 ? -14.966 -7.424 12.779 1.00 87.56 277 VAL A O 1
ATOM 2188 N N . LEU A 1 278 ? -15.309 -5.228 12.417 1.00 89.56 278 LEU A N 1
ATOM 2189 C CA . LEU A 1 278 ? -13.935 -4.806 12.710 1.00 89.56 278 LEU A CA 1
ATOM 2190 C C . LEU A 1 278 ? -13.652 -4.679 14.210 1.00 89.56 278 LEU A C 1
ATOM 2192 O O . LEU A 1 278 ? -12.534 -4.934 14.641 1.00 89.56 278 LEU A O 1
ATOM 2196 N N . ILE A 1 279 ? -14.650 -4.286 15.006 1.00 89.50 279 ILE A N 1
ATOM 2197 C CA . ILE A 1 279 ? -14.481 -4.055 16.444 1.00 89.50 279 ILE A CA 1
ATOM 2198 C C . ILE A 1 279 ? -15.182 -5.132 17.267 1.00 89.50 279 ILE A C 1
ATOM 2200 O O . ILE A 1 279 ? -14.530 -5.785 18.074 1.00 89.50 279 ILE A O 1
ATOM 2204 N N . LYS A 1 280 ? -16.497 -5.338 17.098 1.00 82.12 280 LYS A N 1
ATOM 2205 C CA . LYS A 1 280 ? -17.253 -6.213 18.020 1.00 82.12 280 LYS A CA 1
ATOM 2206 C C . LYS A 1 280 ? -16.888 -7.685 17.894 1.00 82.12 280 LYS A C 1
ATOM 2208 O O . LYS A 1 280 ? -16.795 -8.373 18.904 1.00 82.12 280 LYS A O 1
ATOM 2213 N N . ASP A 1 281 ? -16.661 -8.153 16.674 1.00 79.25 281 ASP A N 1
ATOM 2214 C CA . ASP A 1 281 ? -16.347 -9.558 16.436 1.00 79.25 281 ASP A CA 1
ATOM 2215 C C . ASP A 1 281 ? -14.857 -9.873 16.692 1.00 79.25 281 ASP A C 1
ATOM 2217 O O . ASP A 1 281 ? -14.450 -11.035 16.614 1.00 79.25 281 ASP A O 1
ATOM 2221 N N . GLN A 1 282 ? -14.012 -8.875 16.989 1.00 76.94 282 GLN A N 1
ATOM 2222 C CA . GLN A 1 282 ? -12.557 -9.012 17.093 1.0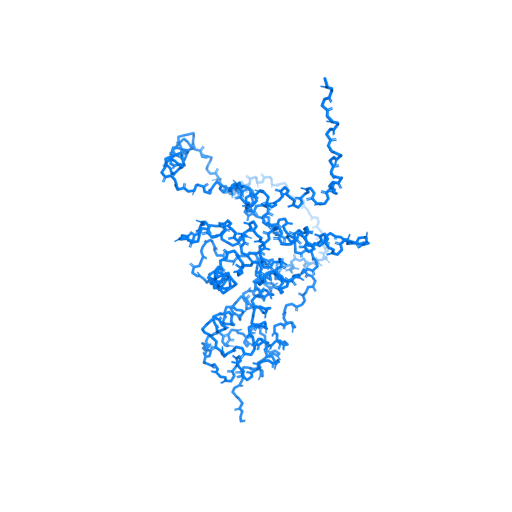0 76.94 282 GLN A CA 1
ATOM 2223 C C . GLN A 1 282 ? -12.025 -8.866 18.522 1.00 76.94 282 GLN A C 1
ATOM 2225 O O . GLN A 1 282 ? -12.410 -7.975 19.268 1.00 76.94 282 GLN A O 1
ATOM 2230 N N . VAL A 1 283 ? -11.028 -9.690 18.857 1.00 81.75 283 VAL A N 1
ATOM 2231 C CA . VAL A 1 283 ? -10.117 -9.413 19.972 1.00 81.75 283 VAL A CA 1
ATOM 2232 C C . VAL A 1 283 ? -8.929 -8.636 19.411 1.00 81.75 283 VAL A C 1
ATOM 2234 O O . VAL A 1 283 ? -8.127 -9.190 18.658 1.00 81.75 283 VAL A O 1
ATOM 2237 N N . LEU A 1 284 ? -8.857 -7.341 19.715 1.00 87.12 284 LEU A N 1
ATOM 2238 C CA . LEU A 1 284 ? -7.708 -6.497 19.385 1.00 87.12 284 LEU A CA 1
ATOM 2239 C C . LEU A 1 284 ? -6.675 -6.554 20.523 1.00 87.12 284 LEU A C 1
ATOM 2241 O O . LEU A 1 284 ? -7.079 -6.621 21.688 1.00 87.12 284 LEU A O 1
ATOM 2245 N N . PRO A 1 285 ? -5.363 -6.499 20.225 1.00 90.94 285 PRO A N 1
ATOM 2246 C CA . PRO A 1 285 ? -4.341 -6.348 21.255 1.00 90.94 285 PRO A CA 1
ATOM 2247 C C . PRO A 1 285 ? -4.603 -5.099 22.105 1.00 90.94 285 PRO A C 1
ATOM 2249 O O . PRO A 1 285 ? -4.852 -4.017 21.570 1.00 90.94 285 PRO A O 1
ATOM 2252 N N . SER A 1 286 ? -4.540 -5.233 23.431 1.00 90.19 286 SER A N 1
ATOM 2253 C CA . SER A 1 286 ? -4.837 -4.127 24.354 1.00 90.19 286 SER A CA 1
ATOM 2254 C C . SER A 1 286 ? -3.893 -2.942 24.172 1.00 90.19 286 SER A C 1
ATOM 2256 O O . SER A 1 286 ? -4.317 -1.796 24.283 1.00 90.19 286 SER A O 1
ATOM 2258 N N . GLU A 1 287 ? -2.628 -3.221 23.861 1.00 92.88 287 GLU A N 1
ATOM 2259 C CA . GLU A 1 287 ? -1.613 -2.210 23.568 1.00 92.88 287 GLU A CA 1
ATOM 2260 C C . GLU A 1 287 ? -1.975 -1.399 22.319 1.00 92.88 287 GLU A C 1
ATOM 2262 O O . GLU A 1 287 ? -2.014 -0.174 22.376 1.00 92.88 287 GLU A O 1
ATOM 2267 N N . LEU A 1 288 ? -2.377 -2.069 21.233 1.00 92.06 288 LEU A N 1
ATOM 2268 C CA . LEU A 1 288 ? -2.814 -1.409 20.001 1.00 92.06 288 LEU A CA 1
ATOM 2269 C C . LEU A 1 288 ? -4.032 -0.503 20.236 1.00 92.06 288 LEU A C 1
ATOM 2271 O O . LEU A 1 288 ? -4.069 0.631 19.761 1.00 92.06 288 LEU A O 1
ATOM 2275 N N . VAL A 1 289 ? -5.017 -0.980 21.003 1.00 92.56 289 VAL A N 1
ATOM 2276 C CA . VAL A 1 289 ? -6.201 -0.183 21.365 1.00 92.56 289 VAL A CA 1
ATOM 2277 C C . VAL A 1 289 ? -5.812 1.021 22.222 1.00 92.56 289 VAL A C 1
ATOM 2279 O O . VAL A 1 289 ? -6.296 2.125 21.978 1.00 92.56 289 VAL A O 1
ATOM 2282 N N . SER A 1 290 ? -4.927 0.828 23.202 1.00 93.69 290 SER A N 1
ATOM 2283 C CA . SER A 1 290 ? -4.427 1.906 24.056 1.00 93.69 290 SER A CA 1
ATOM 2284 C C . SER A 1 290 ? -3.711 2.980 23.237 1.00 93.69 290 SER A C 1
ATOM 2286 O O . SER A 1 290 ? -4.001 4.165 23.397 1.00 93.69 290 SER A O 1
ATOM 2288 N N . ASN A 1 291 ? -2.834 2.570 22.318 1.00 94.25 291 ASN A N 1
ATOM 2289 C CA . ASN A 1 291 ? -2.089 3.478 21.450 1.00 94.25 291 ASN A CA 1
ATOM 2290 C C . ASN A 1 291 ? -3.036 4.262 20.537 1.00 94.25 291 ASN A C 1
ATOM 2292 O O . ASN A 1 291 ? -2.976 5.486 20.510 1.00 94.25 291 ASN A O 1
ATOM 2296 N N . ILE A 1 292 ? -4.006 3.598 19.899 1.00 94.31 292 ILE A N 1
ATOM 2297 C CA . ILE A 1 292 ? -5.026 4.276 19.084 1.00 94.31 292 ILE A CA 1
ATOM 2298 C C . ILE A 1 292 ? -5.841 5.284 19.901 1.00 94.31 292 ILE A C 1
ATOM 2300 O O . ILE A 1 292 ? -6.094 6.385 19.421 1.00 94.31 292 ILE A O 1
ATOM 2304 N N . ILE A 1 293 ? -6.2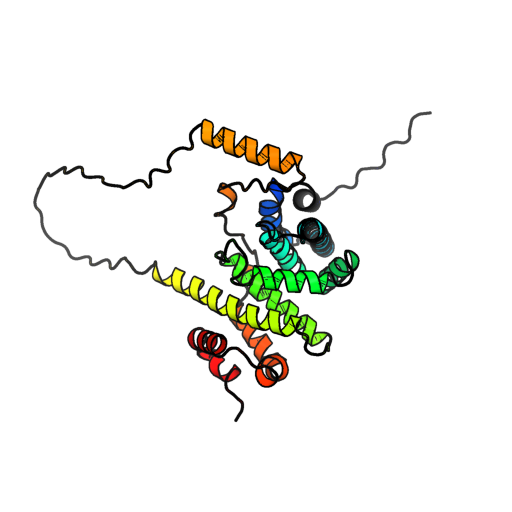64 4.946 21.122 1.00 94.12 293 ILE A N 1
ATOM 2305 C CA . ILE A 1 293 ? -7.040 5.862 21.973 1.00 94.12 293 ILE A CA 1
ATOM 2306 C C . ILE A 1 293 ? -6.195 7.067 22.397 1.00 94.12 293 ILE A C 1
ATOM 2308 O O . ILE A 1 293 ? -6.713 8.184 22.412 1.00 94.12 293 ILE A O 1
ATOM 2312 N N . LYS A 1 294 ? -4.914 6.851 22.720 1.00 94.44 294 LYS A N 1
ATOM 2313 C CA . LYS A 1 294 ? -3.968 7.913 23.081 1.00 94.44 294 LYS A CA 1
ATOM 2314 C C . LYS A 1 294 ? -3.728 8.856 21.901 1.00 94.44 294 LYS A C 1
ATOM 2316 O O . LYS A 1 294 ? -3.859 10.064 22.055 1.00 94.44 294 LYS A O 1
ATOM 2321 N N . SER A 1 295 ? -3.447 8.295 20.730 1.00 94.50 295 SER A N 1
ATOM 2322 C CA . SER A 1 295 ? -3.210 9.020 19.483 1.00 94.50 295 SER A CA 1
ATOM 2323 C C . SER A 1 295 ? -4.477 9.715 18.964 1.00 94.50 295 SER A C 1
ATOM 2325 O O . SER A 1 295 ? -4.435 10.840 18.473 1.00 94.50 295 SER A O 1
ATOM 2327 N N . PHE A 1 296 ? -5.650 9.104 19.117 1.00 94.44 296 PHE A N 1
ATOM 2328 C CA . PHE A 1 296 ? -6.911 9.629 18.588 1.00 94.44 296 PHE A CA 1
ATOM 2329 C C . PHE A 1 296 ? -8.028 9.675 19.647 1.00 94.44 296 PHE A C 1
ATOM 2331 O O . PHE A 1 296 ? -9.053 8.994 19.504 1.00 94.44 296 PHE A O 1
ATOM 2338 N N . PRO A 1 297 ? -7.926 10.543 20.676 1.00 92.19 297 PRO A N 1
ATOM 2339 C CA . PRO A 1 297 ? -8.882 10.568 21.789 1.00 92.19 297 PRO A CA 1
ATOM 2340 C C . PRO A 1 297 ? -10.333 10.815 21.355 1.00 92.19 297 PRO A C 1
ATOM 2342 O O . PRO A 1 297 ? -11.269 10.237 21.917 1.00 92.19 297 PRO A O 1
ATOM 2345 N N . LYS A 1 298 ? -10.526 11.616 20.294 1.00 92.62 298 LYS A N 1
ATOM 2346 C CA . LYS A 1 298 ? -11.839 11.926 19.691 1.00 92.62 298 LYS A CA 1
ATOM 2347 C C . LYS A 1 298 ? -12.577 10.678 19.182 1.00 92.62 298 LYS A C 1
ATOM 2349 O O . LYS A 1 298 ? -13.801 10.695 19.070 1.00 92.62 298 LYS A O 1
ATOM 2354 N N . HIS A 1 299 ? -11.854 9.594 18.903 1.00 91.81 299 HIS A N 1
ATOM 2355 C CA . HIS A 1 299 ? -12.389 8.351 18.347 1.00 91.81 299 HIS A CA 1
ATOM 2356 C C . HIS A 1 299 ? -12.451 7.194 19.358 1.00 91.81 299 HIS A C 1
ATOM 2358 O O . HIS A 1 299 ? -12.882 6.098 19.006 1.00 91.81 299 HIS A O 1
ATOM 2364 N N . SER A 1 300 ? -12.114 7.439 20.629 1.00 89.56 300 SER A N 1
ATOM 2365 C CA . SER A 1 300 ? -12.104 6.436 21.711 1.00 89.56 300 SER A CA 1
ATOM 2366 C C . SER A 1 300 ? -13.417 5.657 21.880 1.00 89.56 300 SER A C 1
ATOM 2368 O O . SER A 1 300 ? -13.410 4.456 22.164 1.00 89.56 300 SER A O 1
ATOM 2370 N N . SER A 1 301 ? -14.557 6.310 21.639 1.00 89.94 301 SER A N 1
ATOM 2371 C CA . SER A 1 301 ? -15.884 5.682 21.706 1.00 89.94 301 SER A CA 1
ATOM 2372 C C . SER A 1 301 ? -16.071 4.524 20.718 1.00 89.94 301 SER A C 1
ATOM 2374 O O . SER A 1 301 ? -16.871 3.631 20.985 1.00 89.94 301 SER A O 1
ATOM 2376 N N . LEU A 1 302 ? -15.317 4.491 19.611 1.00 89.44 302 LEU A N 1
ATOM 2377 C CA . LEU A 1 302 ? -15.371 3.397 18.638 1.00 89.44 302 LEU A CA 1
ATOM 2378 C C . LEU A 1 302 ? -14.739 2.106 19.170 1.00 89.44 302 LEU A C 1
ATOM 2380 O O . LEU A 1 302 ? -15.115 1.035 18.709 1.00 89.44 302 LEU A O 1
ATOM 2384 N N . PHE A 1 303 ? -13.824 2.190 20.135 1.00 87.50 303 PHE A N 1
ATOM 2385 C CA . PHE A 1 303 ? -13.072 1.043 20.664 1.00 87.50 303 PHE A CA 1
ATOM 2386 C C . PHE A 1 303 ? -13.526 0.619 22.062 1.00 87.50 303 PHE A C 1
ATOM 2388 O O . PHE A 1 303 ? -13.019 -0.348 22.623 1.00 87.50 303 PHE A O 1
ATOM 2395 N N . SER A 1 304 ? -14.494 1.333 22.635 1.00 77.50 304 SER A N 1
ATOM 2396 C CA . SER A 1 304 ? -15.066 0.981 23.930 1.00 77.50 304 SER A CA 1
ATOM 2397 C C . SER A 1 304 ? -16.028 -0.208 23.778 1.00 77.50 304 SER A C 1
ATOM 2399 O O . SER A 1 304 ? -16.844 -0.206 22.849 1.00 77.50 304 SER A O 1
ATOM 2401 N N . PRO A 1 305 ? -15.990 -1.215 24.673 1.00 62.34 305 PRO A N 1
ATOM 2402 C CA . PRO A 1 305 ? -16.972 -2.292 24.659 1.00 62.34 305 PRO A CA 1
ATOM 2403 C C . PRO A 1 305 ? -18.375 -1.693 24.807 1.00 62.34 305 PRO A C 1
ATOM 2405 O O . PRO A 1 305 ? -18.621 -0.860 25.683 1.00 62.34 305 PRO A O 1
ATOM 2408 N N . SER A 1 306 ? -19.286 -2.078 23.910 1.00 52.91 306 SER A N 1
ATOM 2409 C CA . SER A 1 306 ? -20.687 -1.660 23.988 1.00 52.91 306 SER A CA 1
ATOM 2410 C C . SER A 1 306 ? -21.256 -2.126 25.331 1.00 52.91 306 SER A C 1
ATOM 2412 O O . SER A 1 306 ? -21.176 -3.315 25.635 1.00 52.91 306 SER A O 1
ATOM 2414 N N . ARG A 1 307 ? -21.762 -1.188 26.140 1.00 36.09 307 ARG A N 1
ATOM 2415 C CA . ARG A 1 307 ? -22.545 -1.505 27.343 1.00 36.09 307 ARG A CA 1
ATOM 2416 C C . ARG A 1 307 ? -23.830 -2.238 26.983 1.00 36.09 307 ARG A C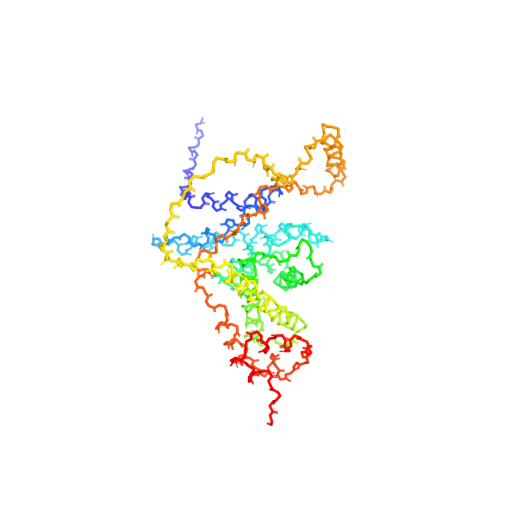 1
ATOM 2418 O O . ARG A 1 307 ? -24.406 -1.900 25.924 1.00 36.09 307 ARG A O 1
#

Sequence (307 aa):
MSSPPAPPVPRVSIIEGIGAFISEAIAQYPSATRRASSCVHMLLYMPNYGSESELGVKQSLAFCRAAFSRFQEIQTKPSTLWRPLLLAISSCYLCYPEMVEHILNKIQEGGYTMWAAALCFVASSSFEPKLSRTSDMKLLVMALGKVIERLLEQGKPRTGLVNNCFMLLLEVTVKLKEVQEGIEDEDVGEDEDDNYSGDEDSEDEDDEDSESEDDEIEETQKEFLERYVRVAAKLENGLNVEEEDVEDQDYEPELGFLEGVDTTRTIFSLIKRYHNVLIKDQVLPSELVSNIIKSFPKHSSLFSPSR

Radius of gyration: 25.02 Å; chains: 1; bounding box: 63×66×84 Å

Foldseek 3Di:
DDDDPDPPDPPQDPLNVLLLVLLCCCQPPLQCNLVSLLCLLVSLPDDDPPPCPVVSLVSLLSLLLSLLNSCVVVVVDADPSLLSSLLSLLSSCLVPVVVSVVSLCVVPNCRVVVSLVSLLVLLDPNHPPHDDFLLSLLSSLSSLLVSLVVCVVVVHPDDPSNQSSLLSSLVSVLVSLVNVVVVVVVPPDDPPPDDDDDDDDDDDPPPPPPPPPVPPPPQDPVNVVVVVVVQVVCVVVVNDDNPDDPVSVPDRRDNHCSVVDPSVVSNLVSCVVCLCRSAVVDDHDPVSLVSSCVSCVVSNVSNDPDD